Protein AF-A0A7W0KBY3-F1 (afdb_monomer)

Mean predicted aligned error: 10.31 Å

Foldseek 3Di:
DCVVVVVVPPPDPPPPPPDPDDDDDPDQDPLNVLLVVLVVLLVVLVVLLVVLLVLLVVLLVCLVPVLVVLVVVLVVDPDDQDPLLVVLNVVLVVLNVLLVVLSVQLVVLDDQDDPDDPVVLVVCVVVDDPVVSSSVRSVRSNVSSVRCVVSSVSSCVSSVVSNVSSVSSVVSSVVSSVSSVD

Solvent-accessible surface area (backbone atoms only — not comparable to full-atom values): 10077 Å² total; per-residue (Å²): 131,68,69,62,62,56,64,70,68,50,77,73,78,75,74,76,77,82,69,81,92,75,77,99,60,105,61,87,45,78,66,53,56,49,37,54,48,24,49,49,53,36,50,50,50,51,54,48,49,52,52,50,52,51,48,42,52,51,52,50,52,51,53,69,47,52,53,59,50,51,55,51,58,61,68,71,48,96,60,82,75,40,71,68,24,51,54,29,45,53,51,20,51,51,27,47,54,50,24,52,53,27,45,52,59,26,64,70,71,71,86,68,63,76,42,67,46,72,65,62,49,53,54,45,61,77,75,45,57,70,70,61,43,49,54,50,46,24,50,33,18,42,52,23,38,62,69,29,48,62,56,52,54,53,33,49,52,28,42,51,51,23,50,51,26,46,53,50,20,54,50,30,44,51,52,20,54,52,53,56,72,108

Nearest PDB structures (foldseek):
  2yfb-assembly1_A  TM=4.443E-01  e=2.473E+00  Pseudomonas putida KT2440
  2b5u-assembly2_C  TM=2.975E-01  e=2.473E+00  Escherichia coli
  5voy-assembly1_a  TM=2.364E-01  e=2.240E+00  Saccharomyces cer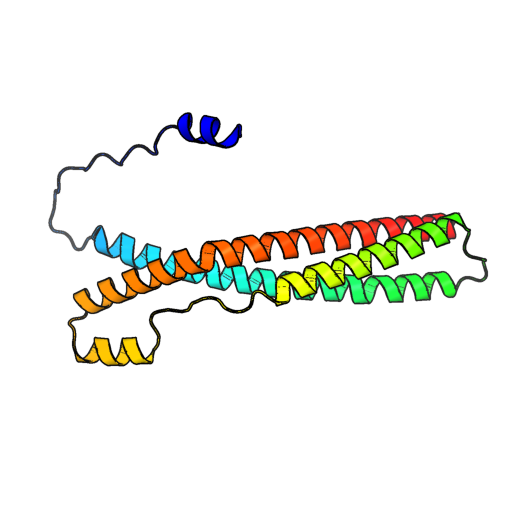evisiae S288C
  6ch2-assembly1_D  TM=2.643E-01  e=3.498E+00  Salmonella enterica subsp. enterica serovar Typhimurium str. LT2

Sequence (182 aa):
MLSWIWRRLQPQPEEPALAPSFGSGEGETPEDVFYDAAARFLDVQITTNIALDSKAATTLSVGSTVLPVLFGLLNLGPREIPLWAQIFLIAAVAAYVMLLVLIWRASLIRAMDYRPDLLAMEEYSQEYEGTVLRRWVARENRISTEANTENVDHKARWVGAANIALYTESLLLSIAAILTLL

Secondary structure (DSSP, 8-state):
--HHHHHHHSPPP-PPP-------SS---HHHHHHHHHHHHHHHHHHHHHHHHHHHHHHHHHHHHHHHHHHHHHHTSSSPPPHHHHHHHHHHHHHHHHHHHHHHHHHT-------S-HHHHHHHHHHS-HHHHHHHHHHHHHHHHHHHHHHHHHHHHHHHHHHHHHHHHHHHHHHHHHHHH-

pLDDT: mean 84.87, std 14.09, range [37.56, 96.56]

Structure (mmCIF, N/CA/C/O backbone):
data_AF-A0A7W0KBY3-F1
#
_entry.id   AF-A0A7W0KBY3-F1
#
loop_
_atom_site.group_PDB
_atom_site.id
_atom_site.type_symbol
_atom_site.label_atom_id
_atom_site.label_alt_id
_atom_site.label_comp_id
_atom_site.label_asym_id
_atom_site.label_entity_id
_atom_site.label_seq_id
_atom_site.pdbx_PDB_ins_code
_atom_site.Cartn_x
_atom_site.Cartn_y
_atom_site.Cartn_z
_atom_site.occupancy
_atom_site.B_iso_or_equiv
_atom_site.auth_seq_id
_atom_site.auth_comp_id
_atom_site.auth_asym_id
_atom_site.auth_atom_id
_atom_site.pdbx_PDB_model_num
ATOM 1 N N . MET A 1 1 ? -21.875 -8.034 -15.346 1.00 50.88 1 MET A N 1
ATOM 2 C CA . MET A 1 1 ? -22.357 -8.219 -16.735 1.00 50.88 1 MET A CA 1
ATOM 3 C C . MET A 1 1 ? -22.675 -6.902 -17.464 1.00 50.88 1 MET A C 1
ATOM 5 O O . MET A 1 1 ? -22.581 -6.879 -18.680 1.00 50.88 1 MET A O 1
ATOM 9 N N . LEU A 1 2 ? -22.965 -5.792 -16.764 1.00 56.59 2 LEU A N 1
ATOM 10 C CA . LEU A 1 2 ? -23.272 -4.480 -17.375 1.00 56.59 2 LEU A CA 1
ATOM 11 C C . LEU A 1 2 ? -22.050 -3.608 -17.745 1.00 56.59 2 LEU A C 1
ATOM 13 O O . LEU A 1 2 ? -22.184 -2.656 -18.507 1.00 56.59 2 LEU A O 1
ATOM 17 N N . SER A 1 3 ? -20.844 -3.933 -17.266 1.00 56.88 3 SER A N 1
ATOM 18 C CA . SER A 1 3 ? -19.630 -3.131 -17.510 1.00 56.88 3 SER A CA 1
ATOM 19 C C . SER A 1 3 ? -19.097 -3.206 -18.947 1.00 56.88 3 SER A C 1
ATOM 21 O O . SER A 1 3 ? -18.348 -2.3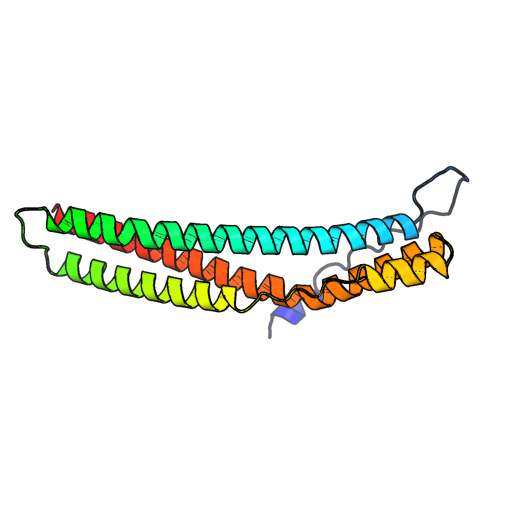27 -19.368 1.00 56.88 3 SER A O 1
ATOM 23 N N . TRP A 1 4 ? -19.481 -4.229 -19.715 1.00 62.12 4 TRP A N 1
ATOM 24 C CA . TRP A 1 4 ? -19.062 -4.384 -21.112 1.00 62.12 4 TRP A CA 1
ATOM 25 C C . TRP A 1 4 ? -19.860 -3.487 -22.067 1.00 62.12 4 TRP A C 1
ATOM 27 O O . TRP A 1 4 ? -19.305 -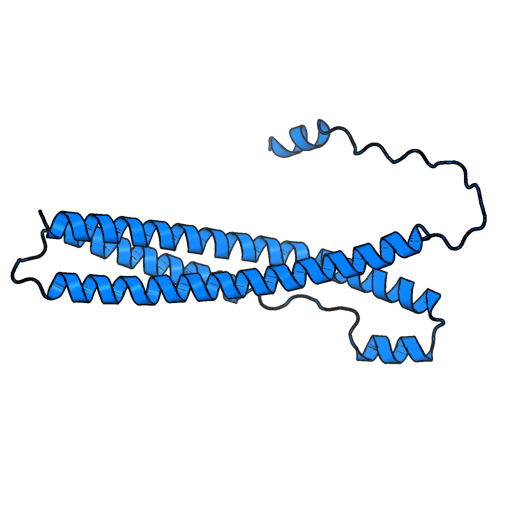2.957 -23.025 1.00 62.12 4 TRP A O 1
ATOM 37 N N . ILE A 1 5 ? -21.140 -3.248 -21.761 1.00 72.12 5 ILE A N 1
ATOM 38 C CA . ILE A 1 5 ? -21.998 -2.337 -22.533 1.00 72.12 5 ILE A CA 1
ATOM 39 C C . ILE A 1 5 ? -21.511 -0.893 -22.367 1.00 72.12 5 ILE A C 1
ATOM 41 O O . ILE A 1 5 ? -21.424 -0.159 -23.347 1.00 72.12 5 ILE A O 1
ATOM 45 N N . TRP A 1 6 ? -21.092 -0.514 -21.155 1.00 60.72 6 TRP A N 1
ATOM 46 C CA . TRP A 1 6 ? -20.544 0.819 -20.892 1.00 60.72 6 TRP A CA 1
ATOM 47 C C . TRP A 1 6 ? -19.224 1.080 -21.631 1.00 60.72 6 TRP A C 1
ATOM 49 O O . TRP A 1 6 ? -19.005 2.172 -22.141 1.00 60.72 6 TRP A O 1
ATOM 59 N N . ARG A 1 7 ? -18.380 0.051 -21.785 1.00 60.62 7 ARG A N 1
ATOM 60 C CA . ARG A 1 7 ? -17.115 0.140 -22.534 1.00 60.62 7 ARG A CA 1
ATOM 61 C C . ARG A 1 7 ? -17.301 0.312 -24.047 1.00 60.62 7 ARG A C 1
ATOM 63 O O . ARG A 1 7 ? -16.420 0.855 -24.695 1.00 60.62 7 ARG A O 1
ATOM 70 N N . ARG A 1 8 ? -18.435 -0.125 -24.611 1.00 61.47 8 ARG A N 1
ATOM 71 C CA . ARG A 1 8 ? -18.771 0.067 -26.037 1.00 61.47 8 ARG A CA 1
ATOM 72 C C . ARG A 1 8 ? -19.392 1.427 -26.354 1.00 61.47 8 ARG A C 1
ATOM 74 O O . ARG A 1 8 ? -19.434 1.799 -27.520 1.00 61.47 8 ARG A O 1
ATOM 81 N N . LEU A 1 9 ? -19.901 2.126 -25.341 1.00 64.06 9 LEU A N 1
ATOM 82 C CA . LEU A 1 9 ? -20.537 3.439 -25.483 1.00 64.06 9 LEU A CA 1
ATOM 83 C C . LEU A 1 9 ? -19.572 4.600 -25.225 1.00 64.06 9 LEU A C 1
ATOM 85 O O . LEU A 1 9 ? -19.935 5.750 -25.460 1.00 64.06 9 LEU A O 1
ATOM 89 N N . GLN A 1 10 ? -18.356 4.320 -24.748 1.00 67.69 10 GLN A N 1
ATOM 90 C CA . GLN A 1 10 ? -17.314 5.334 -24.696 1.00 67.69 10 GLN A CA 1
ATOM 91 C C . GLN A 1 10 ? -16.899 5.678 -26.133 1.00 67.69 10 GLN A C 1
ATOM 93 O O . GLN A 1 10 ? -16.610 4.755 -26.901 1.00 67.69 10 GLN A O 1
ATOM 98 N N . PRO A 1 11 ? -16.884 6.967 -26.519 1.00 53.66 11 PRO A N 1
ATOM 99 C CA . PRO A 1 11 ? -16.264 7.361 -27.772 1.00 53.66 11 PRO A CA 1
ATOM 100 C C . PRO A 1 11 ? -14.828 6.832 -27.758 1.00 53.66 11 PRO A C 1
ATOM 102 O O . PRO A 1 11 ? -14.106 7.016 -26.775 1.00 53.66 11 PRO A O 1
ATOM 105 N N . GLN A 1 12 ? -14.451 6.111 -28.817 1.00 55.56 12 GLN A N 1
ATOM 106 C CA . GLN A 1 12 ? -13.052 5.772 -29.070 1.00 55.56 12 GLN A CA 1
ATOM 107 C C . GLN A 1 12 ? -12.254 7.077 -28.936 1.00 55.56 12 GLN A C 1
ATOM 109 O O . GLN A 1 12 ? -12.728 8.089 -29.465 1.00 55.56 12 GLN A O 1
ATOM 114 N N . PRO A 1 13 ? -11.117 7.108 -28.216 1.00 52.16 13 PRO A N 1
ATOM 115 C CA . PRO A 1 13 ? -10.254 8.280 -28.264 1.00 52.16 13 PRO A CA 1
ATOM 116 C C . PRO A 1 13 ? -9.983 8.548 -29.743 1.00 52.16 13 PRO A C 1
ATOM 118 O O . PRO A 1 13 ? -9.536 7.640 -30.444 1.00 52.16 13 PRO A O 1
ATOM 121 N N . GLU A 1 14 ? -10.380 9.727 -30.229 1.00 51.44 14 GLU A N 1
ATOM 122 C CA . GLU A 1 14 ? -10.160 10.114 -31.619 1.00 51.44 14 GLU A CA 1
ATOM 123 C C . GLU A 1 14 ? -8.683 9.878 -31.917 1.00 51.44 14 GLU A C 1
ATOM 125 O O . GLU A 1 14 ? -7.808 10.458 -31.270 1.00 51.44 14 GLU A O 1
ATOM 130 N N . GLU A 1 15 ? -8.418 8.947 -32.831 1.00 48.22 15 GLU A N 1
ATOM 131 C CA . GLU A 1 15 ? -7.081 8.699 -33.339 1.00 48.22 15 GLU A CA 1
ATOM 132 C C . GLU A 1 15 ? -6.581 10.060 -33.842 1.00 48.22 15 GLU A C 1
ATOM 134 O O . GLU A 1 15 ? -7.251 10.659 -34.694 1.00 48.22 15 GLU A O 1
ATOM 139 N N . PRO A 1 16 ? -5.510 10.634 -33.261 1.00 47.75 16 PRO A N 1
ATOM 140 C CA . PRO A 1 16 ? -5.085 11.969 -33.639 1.00 47.75 16 PRO A CA 1
ATOM 141 C C . PRO A 1 16 ? -4.806 11.946 -35.136 1.00 47.75 16 PRO A C 1
ATOM 143 O O . PRO A 1 16 ? -3.997 11.147 -35.609 1.00 47.75 16 PRO A O 1
ATOM 146 N N . ALA A 1 17 ? -5.537 12.779 -35.881 1.00 47.88 17 ALA A N 1
ATOM 147 C CA . ALA A 1 17 ? -5.411 12.863 -37.324 1.00 47.88 17 ALA A CA 1
ATOM 148 C C . ALA A 1 17 ? -3.927 13.026 -37.669 1.00 47.88 17 ALA A C 1
ATOM 150 O O . ALA A 1 17 ? -3.301 14.000 -37.247 1.00 47.88 17 ALA A O 1
ATOM 151 N N . LEU A 1 18 ? -3.365 12.050 -38.390 1.00 53.66 18 LEU A N 1
ATOM 152 C CA . LEU A 1 18 ? -1.984 12.080 -38.862 1.00 53.66 18 LEU A CA 1
ATOM 153 C C . LEU A 1 18 ? -1.786 13.364 -39.672 1.00 53.66 18 LEU A C 1
ATOM 155 O O . LEU A 1 18 ? -2.210 13.461 -40.826 1.00 53.66 18 LEU A O 1
ATOM 159 N N . ALA A 1 19 ? -1.183 14.372 -39.045 1.00 47.81 19 ALA A N 1
ATOM 160 C CA . ALA A 1 19 ? -0.808 15.595 -39.724 1.00 47.81 19 ALA A CA 1
ATOM 161 C C . ALA A 1 19 ? 0.237 15.250 -40.800 1.00 47.81 19 ALA A C 1
ATOM 163 O O . ALA A 1 19 ? 1.122 14.425 -40.552 1.00 47.81 19 ALA A O 1
ATOM 164 N N . PRO A 1 20 ? 0.155 15.846 -42.002 1.00 47.56 20 PRO A N 1
ATOM 165 C CA . PRO A 1 20 ? 1.145 15.611 -43.042 1.00 47.56 20 PRO A CA 1
ATOM 166 C C . PRO A 1 20 ? 2.538 16.009 -42.540 1.00 47.56 20 PRO A C 1
ATOM 168 O O . PRO A 1 20 ? 2.713 17.083 -41.961 1.00 47.56 20 PRO A O 1
ATOM 171 N N . SER A 1 21 ? 3.521 15.130 -42.761 1.00 53.38 21 SER A N 1
ATOM 172 C CA . SER A 1 21 ? 4.910 15.342 -42.358 1.00 53.38 21 SER A CA 1
ATOM 173 C C . SER A 1 21 ? 5.480 16.570 -43.066 1.00 53.38 21 SER A C 1
ATOM 175 O O . SER A 1 21 ? 5.790 16.526 -44.260 1.00 53.38 21 SER A O 1
ATOM 177 N N . PHE A 1 22 ? 5.642 17.662 -42.329 1.00 42.09 22 PHE A N 1
ATOM 178 C CA . PHE A 1 22 ? 6.349 18.842 -42.796 1.00 42.09 22 PHE A CA 1
ATOM 179 C C . PHE A 1 22 ? 7.493 19.164 -41.841 1.00 42.09 22 PHE A C 1
ATOM 181 O O . PHE A 1 22 ? 7.264 19.500 -40.685 1.00 42.09 22 PHE A O 1
ATOM 188 N N . GLY A 1 23 ? 8.711 19.137 -42.383 1.00 37.56 23 GLY A N 1
ATOM 189 C CA . GLY A 1 23 ? 9.829 19.915 -41.861 1.00 37.56 23 GLY A CA 1
ATOM 190 C C . GLY A 1 23 ? 10.867 19.123 -41.078 1.00 37.56 23 GLY A C 1
ATOM 191 O O . GLY A 1 23 ? 10.665 18.752 -39.931 1.00 37.56 23 GLY A O 1
ATOM 192 N N . SER A 1 24 ? 12.029 18.959 -41.703 1.00 50.16 24 SER A N 1
ATOM 193 C CA . SER A 1 24 ? 13.313 18.702 -41.060 1.00 50.16 24 SER A CA 1
ATOM 194 C C . SER A 1 24 ? 13.623 19.783 -40.016 1.00 50.16 24 SER A C 1
ATOM 196 O O . SER A 1 24 ? 14.027 20.894 -40.360 1.00 50.16 24 SER A O 1
ATOM 198 N N . GLY A 1 25 ? 13.442 19.439 -38.750 1.00 41.25 25 GLY A N 1
ATOM 199 C CA . GLY A 1 25 ? 13.992 20.110 -37.580 1.00 41.25 25 GLY A CA 1
ATOM 200 C C . GLY A 1 25 ? 14.227 19.032 -36.531 1.00 41.25 25 GLY A C 1
ATOM 201 O O . GLY A 1 25 ? 13.485 18.054 -36.516 1.00 41.25 25 GLY A O 1
ATOM 202 N N . GLU A 1 26 ? 15.274 19.159 -35.717 1.00 53.69 26 GLU A N 1
ATOM 203 C CA . GLU A 1 26 ? 15.476 18.331 -34.521 1.00 53.69 26 GLU A CA 1
ATOM 204 C C . GLU A 1 26 ? 14.203 18.389 -33.667 1.00 53.69 26 GLU A C 1
ATOM 206 O O . GLU A 1 26 ? 13.953 19.345 -32.937 1.00 53.69 26 GLU A O 1
ATOM 211 N N . GLY A 1 27 ? 13.341 17.403 -33.863 1.00 57.44 27 GLY A N 1
ATOM 212 C CA . GLY A 1 27 ? 12.007 17.320 -33.308 1.00 57.44 27 GLY A CA 1
ATOM 213 C C . GLY A 1 27 ? 11.813 15.905 -32.806 1.00 57.44 27 GLY A C 1
ATOM 214 O O . GLY A 1 27 ? 12.247 14.950 -33.450 1.00 57.44 27 GLY A O 1
ATOM 215 N N . GLU A 1 28 ? 11.209 15.802 -31.630 1.00 68.38 28 GLU A N 1
ATOM 216 C CA . GLU A 1 28 ? 10.888 14.546 -30.963 1.00 68.38 28 GLU A CA 1
ATOM 217 C C . GLU A 1 28 ? 10.158 13.613 -31.939 1.00 68.38 28 GLU A C 1
ATOM 219 O O . GLU A 1 28 ? 9.087 13.941 -32.460 1.00 68.38 28 GLU A O 1
ATOM 224 N N . THR A 1 29 ? 10.769 12.471 -32.257 1.00 83.00 29 THR A N 1
ATOM 225 C CA . THR A 1 29 ? 10.141 11.502 -33.154 1.00 83.00 29 THR A CA 1
ATOM 226 C C . THR A 1 29 ? 9.022 10.767 -32.409 1.00 83.00 29 THR A C 1
ATOM 228 O O . THR A 1 29 ? 9.073 10.638 -31.186 1.00 83.00 29 THR A O 1
ATOM 231 N N . PRO A 1 30 ? 8.011 10.211 -33.102 1.00 84.38 30 PRO A N 1
ATOM 232 C CA . PRO A 1 30 ? 7.002 9.374 -32.448 1.00 84.38 30 PRO A CA 1
ATOM 233 C C . PRO A 1 30 ? 7.605 8.203 -31.654 1.00 84.38 30 PRO A C 1
ATOM 235 O O . PRO A 1 30 ? 7.035 7.767 -30.655 1.00 84.38 30 PRO A O 1
ATOM 238 N N . GLU A 1 31 ? 8.767 7.702 -32.088 1.00 83.31 31 GLU A N 1
ATOM 239 C CA . GLU A 1 31 ? 9.522 6.684 -31.361 1.00 83.31 31 GLU A CA 1
ATOM 240 C C . GLU A 1 31 ? 10.088 7.228 -30.042 1.00 83.31 31 GLU A C 1
ATOM 242 O O . GLU A 1 31 ? 9.969 6.551 -29.023 1.00 83.31 31 GLU A O 1
ATOM 247 N N . ASP A 1 32 ? 10.622 8.455 -30.028 1.00 85.50 32 ASP A N 1
ATOM 248 C CA . ASP A 1 32 ? 11.110 9.113 -28.807 1.00 85.50 32 ASP A CA 1
ATOM 249 C C . ASP A 1 32 ? 9.991 9.286 -27.773 1.00 85.50 32 ASP A C 1
ATOM 251 O O . ASP A 1 32 ? 10.174 8.914 -26.613 1.00 85.50 32 ASP A O 1
ATOM 255 N N . VAL A 1 33 ? 8.803 9.724 -28.213 1.00 87.88 33 VAL A N 1
ATOM 256 C CA . VAL A 1 33 ? 7.618 9.845 -27.346 1.00 87.88 33 VAL A CA 1
ATOM 257 C C . VAL A 1 33 ? 7.274 8.497 -26.704 1.00 87.88 33 VAL A C 1
ATOM 259 O O . VAL A 1 33 ? 6.980 8.423 -25.509 1.00 87.88 33 VAL A O 1
ATOM 262 N N . PHE A 1 34 ? 7.305 7.408 -27.481 1.00 88.94 34 PHE A N 1
ATOM 263 C CA . PHE A 1 34 ? 7.023 6.068 -26.963 1.00 88.94 34 PHE A CA 1
ATOM 264 C C . PHE A 1 34 ? 8.086 5.600 -25.961 1.00 88.94 34 PHE A C 1
ATOM 266 O O . PHE A 1 34 ? 7.735 5.038 -24.921 1.00 88.94 34 PHE A O 1
ATOM 273 N N . TYR A 1 35 ? 9.369 5.827 -26.248 1.00 91.44 35 TYR A N 1
ATOM 274 C CA . TYR A 1 35 ? 10.469 5.431 -25.367 1.00 91.44 35 TYR A CA 1
ATOM 275 C C . TYR A 1 35 ? 10.377 6.125 -24.007 1.00 91.44 35 TYR A C 1
ATOM 277 O O . TYR A 1 35 ? 10.462 5.466 -22.965 1.00 91.44 35 TYR A O 1
ATOM 285 N N . ASP A 1 36 ? 10.116 7.428 -24.022 1.00 89.31 36 ASP A N 1
ATOM 286 C CA . ASP A 1 36 ? 10.005 8.232 -22.811 1.00 89.31 36 ASP A CA 1
ATOM 287 C C . ASP A 1 36 ? 8.732 7.880 -22.029 1.00 89.31 36 ASP A C 1
ATOM 289 O O . ASP A 1 36 ? 8.764 7.741 -20.803 1.00 89.31 36 ASP A O 1
ATOM 293 N N . ALA A 1 37 ? 7.616 7.634 -22.725 1.00 89.31 37 ALA A N 1
ATOM 294 C CA . ALA A 1 37 ? 6.386 7.161 -22.099 1.00 89.31 37 ALA A CA 1
ATOM 295 C C . ALA A 1 37 ? 6.575 5.796 -21.418 1.00 89.31 37 ALA A C 1
ATOM 297 O O . ALA A 1 37 ? 6.167 5.632 -20.268 1.00 89.31 37 ALA A O 1
ATOM 298 N N . ALA A 1 38 ? 7.211 4.827 -22.085 1.00 88.75 38 ALA A N 1
ATOM 299 C CA . ALA A 1 38 ? 7.433 3.489 -21.536 1.00 88.75 38 ALA A CA 1
ATOM 300 C C . ALA A 1 38 ? 8.281 3.525 -20.255 1.00 88.75 38 ALA A C 1
ATOM 302 O O . ALA A 1 38 ? 7.934 2.875 -19.268 1.00 88.75 38 ALA A O 1
ATOM 303 N N . ALA A 1 39 ? 9.354 4.323 -20.243 1.00 88.75 39 ALA A N 1
ATOM 304 C CA . ALA A 1 39 ? 10.164 4.536 -19.046 1.00 88.75 39 ALA A CA 1
ATOM 305 C C . ALA A 1 39 ? 9.353 5.203 -17.922 1.00 88.75 39 ALA A C 1
ATOM 307 O O . ALA A 1 39 ? 9.369 4.743 -16.779 1.00 88.75 39 ALA A O 1
ATOM 308 N N . ARG A 1 40 ? 8.584 6.248 -18.252 1.00 91.81 40 ARG A N 1
ATOM 309 C CA . ARG A 1 40 ? 7.774 6.988 -17.279 1.00 91.81 40 ARG A CA 1
ATOM 310 C C . ARG A 1 40 ? 6.656 6.144 -16.668 1.00 91.81 40 ARG A C 1
ATOM 312 O O . ARG A 1 40 ? 6.381 6.285 -15.481 1.00 91.81 40 ARG A O 1
ATOM 319 N N . PHE A 1 41 ? 6.004 5.273 -17.437 1.00 90.81 41 PHE A N 1
ATOM 320 C CA . PHE A 1 41 ? 4.964 4.390 -16.903 1.00 90.81 41 PHE A CA 1
ATOM 321 C C . PHE A 1 41 ? 5.520 3.399 -15.880 1.00 90.81 41 PHE A C 1
ATOM 323 O O . PHE A 1 41 ? 4.919 3.234 -14.815 1.00 90.81 41 PHE A O 1
ATOM 330 N N . LEU A 1 42 ? 6.675 2.791 -16.167 1.00 90.12 42 LEU A N 1
ATOM 331 C CA . LEU A 1 42 ? 7.332 1.889 -15.227 1.00 90.12 42 LEU A CA 1
ATOM 332 C C . LEU A 1 42 ? 7.751 2.635 -13.951 1.00 90.12 42 LEU A C 1
ATOM 334 O O . LEU A 1 42 ? 7.452 2.181 -12.848 1.00 90.12 42 LEU A O 1
ATOM 338 N N . ASP A 1 43 ? 8.358 3.815 -14.088 1.00 92.12 43 ASP A N 1
ATOM 339 C CA . ASP A 1 43 ? 8.751 4.657 -12.951 1.00 92.12 43 ASP A CA 1
ATOM 340 C C . ASP A 1 43 ? 7.553 5.057 -12.067 1.00 92.12 43 ASP A C 1
ATOM 342 O O . ASP A 1 43 ? 7.603 4.955 -10.837 1.00 92.12 43 ASP A O 1
ATOM 346 N N . VAL A 1 44 ? 6.422 5.422 -12.683 1.00 93.19 44 VAL A N 1
ATOM 347 C CA . VAL A 1 44 ? 5.175 5.716 -11.964 1.00 93.19 44 VAL A CA 1
ATOM 348 C C . VAL A 1 44 ? 4.682 4.496 -11.187 1.00 93.19 44 VAL A C 1
ATOM 350 O O . VAL A 1 44 ? 4.256 4.649 -10.040 1.00 93.19 44 VAL A O 1
ATOM 353 N N . GLN A 1 45 ? 4.742 3.289 -11.756 1.00 92.06 45 GLN A N 1
ATOM 354 C CA . GLN A 1 45 ? 4.349 2.070 -11.042 1.00 92.06 45 GLN A CA 1
ATOM 355 C C . GLN A 1 45 ? 5.272 1.775 -9.857 1.00 92.06 45 GLN A C 1
ATOM 357 O O . GLN A 1 45 ? 4.782 1.462 -8.769 1.00 92.06 45 GLN A O 1
ATOM 362 N N . ILE A 1 46 ? 6.584 1.937 -10.035 1.00 91.06 46 ILE A N 1
ATOM 363 C CA . ILE A 1 46 ? 7.571 1.741 -8.968 1.00 91.06 46 ILE A CA 1
ATOM 364 C C . ILE A 1 46 ? 7.321 2.731 -7.831 1.00 91.06 46 ILE A C 1
ATOM 366 O O . IL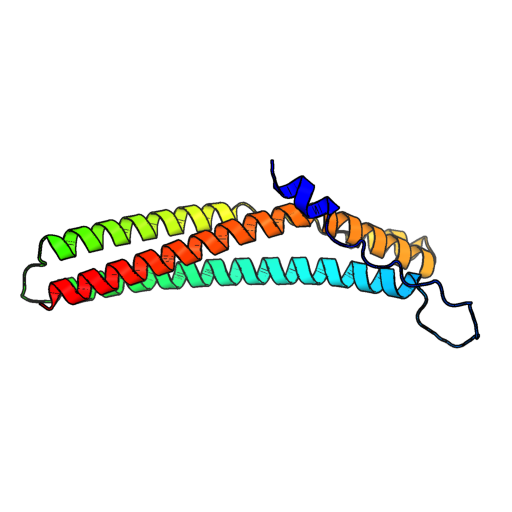E A 1 46 ? 7.165 2.333 -6.673 1.00 91.06 46 ILE A O 1
ATOM 370 N N . THR A 1 47 ? 7.199 4.013 -8.168 1.00 93.06 47 THR A N 1
ATOM 371 C CA . THR A 1 47 ? 6.914 5.084 -7.210 1.00 93.06 47 THR A CA 1
ATOM 372 C C . THR A 1 47 ? 5.581 4.855 -6.498 1.00 93.06 47 THR A C 1
ATOM 374 O O . THR A 1 47 ? 5.490 5.011 -5.280 1.00 93.06 47 THR A O 1
ATOM 377 N N . THR A 1 48 ? 4.548 4.416 -7.223 1.00 93.31 48 THR A N 1
ATOM 378 C CA . THR A 1 48 ? 3.239 4.075 -6.647 1.00 93.31 48 THR A CA 1
ATOM 379 C C . THR A 1 48 ? 3.354 2.918 -5.662 1.00 93.31 48 THR A C 1
ATOM 381 O O . THR A 1 48 ? 2.811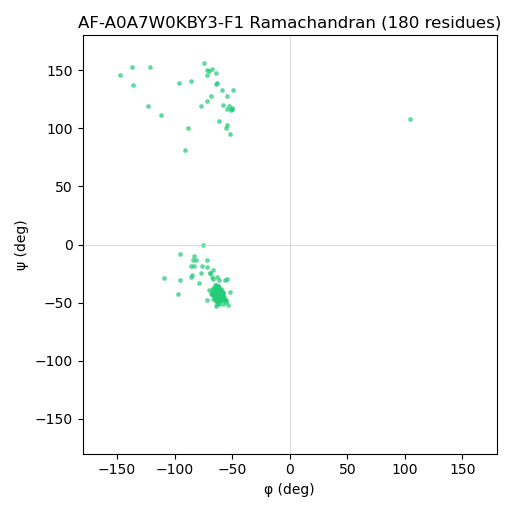 2.995 -4.562 1.00 93.31 48 THR A O 1
ATOM 384 N N . ASN A 1 49 ? 4.088 1.860 -6.006 1.00 93.00 49 ASN A N 1
ATOM 385 C CA . ASN A 1 49 ? 4.294 0.729 -5.111 1.00 93.00 49 ASN A CA 1
ATOM 386 C C . ASN A 1 49 ? 5.018 1.143 -3.817 1.00 93.00 49 ASN A C 1
ATOM 388 O O . ASN A 1 49 ? 4.578 0.768 -2.731 1.00 93.00 49 ASN A O 1
ATOM 392 N N . ILE A 1 50 ? 6.061 1.973 -3.918 1.00 93.06 50 ILE A N 1
ATOM 393 C CA . ILE A 1 50 ? 6.769 2.526 -2.751 1.00 93.06 50 ILE A CA 1
ATOM 394 C C . ILE A 1 50 ? 5.820 3.375 -1.894 1.00 93.06 50 ILE A C 1
ATOM 396 O O . ILE A 1 50 ? 5.794 3.245 -0.668 1.00 93.06 50 ILE A O 1
ATOM 400 N N . ALA A 1 51 ? 5.002 4.224 -2.521 1.00 95.06 51 ALA A N 1
ATOM 401 C CA . ALA A 1 51 ? 4.016 5.037 -1.817 1.00 95.06 51 ALA A CA 1
ATOM 402 C C . ALA A 1 51 ? 2.961 4.176 -1.099 1.00 95.06 51 ALA A C 1
ATOM 404 O O . ALA A 1 51 ? 2.565 4.498 0.023 1.00 95.06 51 ALA A O 1
ATOM 405 N N . LEU A 1 52 ? 2.530 3.065 -1.706 1.00 94.25 52 LEU A N 1
ATOM 406 C CA . LEU A 1 52 ? 1.615 2.104 -1.088 1.00 94.25 52 LEU A CA 1
ATOM 407 C C . LEU A 1 52 ? 2.247 1.400 0.119 1.00 94.25 52 LEU A C 1
ATOM 409 O O . LEU A 1 52 ? 1.572 1.254 1.137 1.00 94.25 52 LEU A O 1
ATOM 413 N N . ASP A 1 53 ? 3.522 1.012 0.039 1.00 93.69 53 ASP A N 1
ATOM 414 C CA . ASP A 1 53 ? 4.255 0.418 1.166 1.00 93.69 53 ASP A CA 1
ATOM 415 C C . ASP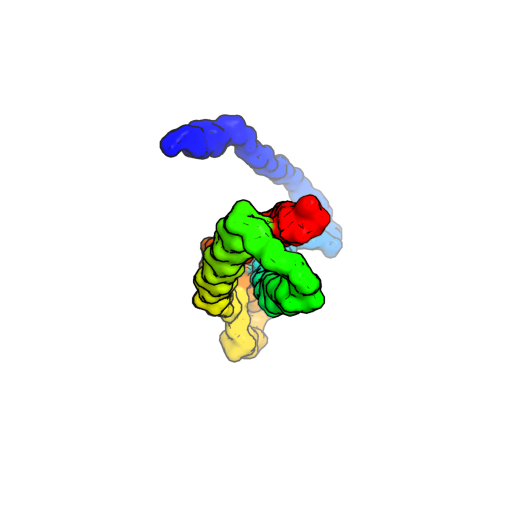 A 1 53 ? 4.415 1.404 2.325 1.00 93.69 53 ASP A C 1
ATOM 417 O O . ASP A 1 53 ? 4.124 1.070 3.476 1.00 93.69 53 ASP A O 1
ATOM 421 N N . SER A 1 54 ? 4.797 2.645 2.018 1.00 95.25 54 SER A N 1
ATOM 422 C CA . SER A 1 54 ? 4.882 3.724 3.005 1.00 95.25 54 SER A CA 1
ATOM 423 C C . SER A 1 54 ? 3.530 3.966 3.679 1.00 95.25 54 SER A C 1
ATOM 425 O O . SER A 1 54 ? 3.430 3.965 4.907 1.00 95.25 54 SER A O 1
ATOM 427 N N . LYS A 1 55 ? 2.455 4.066 2.886 1.00 94.31 55 LYS A N 1
ATOM 428 C CA . LYS A 1 55 ? 1.097 4.246 3.405 1.00 94.31 55 LYS A CA 1
ATOM 429 C C . LYS A 1 55 ? 0.667 3.080 4.291 1.00 94.31 55 LYS A C 1
ATOM 431 O O . LYS A 1 55 ? 0.134 3.324 5.368 1.00 94.31 55 LYS A O 1
ATOM 436 N N . ALA A 1 56 ? 0.924 1.837 3.885 1.00 94.06 56 ALA A N 1
ATOM 437 C CA . ALA A 1 56 ? 0.623 0.662 4.697 1.00 94.06 56 ALA A CA 1
ATOM 438 C C . ALA A 1 56 ? 1.375 0.694 6.038 1.00 94.06 56 ALA A C 1
ATOM 440 O O . ALA A 1 56 ? 0.771 0.470 7.086 1.00 94.06 56 ALA A O 1
ATOM 441 N N . ALA A 1 57 ? 2.665 1.041 6.025 1.00 93.94 57 ALA A N 1
ATOM 442 C CA . ALA A 1 57 ? 3.466 1.178 7.239 1.00 93.94 57 ALA A CA 1
ATOM 443 C C . ALA A 1 57 ? 2.942 2.297 8.158 1.00 93.94 57 ALA A C 1
ATOM 445 O O . ALA A 1 57 ? 2.825 2.094 9.367 1.00 93.94 57 ALA A O 1
ATOM 446 N N . THR A 1 58 ? 2.570 3.456 7.603 1.00 94.88 58 THR A N 1
ATOM 447 C CA . THR A 1 58 ? 1.952 4.547 8.370 1.00 94.88 58 THR A CA 1
ATOM 448 C C . THR A 1 58 ? 0.617 4.119 8.975 1.00 94.88 58 THR A C 1
ATOM 450 O O . THR A 1 58 ? 0.410 4.307 10.171 1.00 94.88 58 THR A O 1
ATOM 453 N N . THR A 1 59 ? -0.272 3.503 8.189 1.00 93.75 59 THR A N 1
ATOM 454 C CA . THR A 1 59 ? -1.569 2.996 8.662 1.00 93.75 59 THR A CA 1
ATOM 455 C C . THR A 1 59 ? -1.389 2.003 9.813 1.00 93.75 59 THR A C 1
ATOM 457 O O . THR A 1 59 ? -2.067 2.126 10.833 1.00 93.75 59 THR A O 1
ATOM 460 N N . LEU A 1 60 ? -0.439 1.069 9.691 1.00 93.88 60 LEU A N 1
ATOM 461 C CA . LEU A 1 60 ? -0.108 0.119 10.754 1.00 93.88 60 LEU A CA 1
ATOM 462 C C . LEU A 1 60 ? 0.398 0.819 12.017 1.00 93.88 60 LEU A C 1
ATOM 464 O O . LEU A 1 60 ? -0.048 0.499 13.116 1.00 93.88 60 LEU A O 1
ATOM 468 N N . SER A 1 61 ? 1.326 1.762 11.860 1.00 95.00 61 SER A N 1
ATOM 469 C CA . SER A 1 61 ? 1.925 2.507 12.970 1.00 95.00 61 SER A CA 1
ATOM 470 C C . SER A 1 61 ? 0.877 3.303 13.751 1.00 95.00 61 SER A C 1
ATOM 472 O O . SER A 1 61 ? 0.834 3.242 14.980 1.00 95.00 61 SER A O 1
ATOM 474 N N . VAL A 1 62 ? -0.032 3.987 13.048 1.00 93.69 62 VAL A N 1
ATOM 475 C CA . VAL A 1 62 ? -1.127 4.736 13.680 1.00 93.69 62 VAL A CA 1
ATOM 476 C C . VAL A 1 62 ? -2.067 3.796 14.440 1.00 93.69 62 VAL A C 1
ATOM 478 O O . VAL A 1 62 ? -2.282 4.011 15.628 1.00 93.69 62 VAL A O 1
ATOM 481 N N . GLY A 1 63 ? -2.568 2.721 13.819 1.00 90.31 63 GLY A N 1
ATOM 482 C CA . GLY A 1 63 ? -3.446 1.765 14.518 1.00 90.31 63 GLY A CA 1
ATOM 483 C C . GLY A 1 63 ? -2.772 1.144 15.749 1.00 90.31 63 GLY A C 1
ATOM 484 O O . GLY A 1 63 ? -3.329 1.121 16.845 1.00 90.31 63 GLY A O 1
ATOM 485 N N . SER A 1 64 ? -1.501 0.753 15.609 1.00 93.12 64 SER A N 1
ATOM 486 C CA . SER A 1 64 ? -0.726 0.118 16.687 1.00 93.12 64 SER A CA 1
ATOM 487 C C . SER A 1 64 ? -0.431 1.047 17.866 1.00 93.12 64 SER A C 1
ATOM 489 O O . SER A 1 64 ? -0.129 0.567 18.955 1.00 93.12 64 SER A O 1
ATOM 491 N N . THR A 1 65 ? -0.477 2.366 17.667 1.00 93.50 65 THR A N 1
ATOM 492 C CA . THR A 1 65 ? -0.204 3.356 18.720 1.00 93.50 65 THR A CA 1
ATOM 493 C C . THR A 1 65 ? -1.482 3.872 19.365 1.00 93.50 65 THR A C 1
ATOM 495 O O . THR A 1 65 ? -1.552 3.975 20.589 1.00 93.50 65 THR A O 1
ATOM 498 N N . VAL A 1 66 ? -2.508 4.161 18.565 1.00 91.69 66 VAL A N 1
ATOM 499 C CA . VAL A 1 66 ? -3.764 4.753 19.037 1.00 91.69 66 VAL A CA 1
ATOM 500 C C . VAL A 1 66 ? -4.503 3.799 19.974 1.00 91.69 66 VAL A C 1
ATOM 502 O O . VAL A 1 66 ? -4.949 4.228 21.039 1.00 91.69 66 VAL A O 1
ATOM 505 N N . LEU A 1 67 ? -4.587 2.508 19.634 1.00 89.56 67 LEU A N 1
ATOM 506 C CA . LEU A 1 67 ? -5.352 1.540 20.420 1.00 89.56 67 LEU A CA 1
ATOM 507 C C . LEU A 1 67 ? -4.784 1.346 21.840 1.00 89.56 67 LEU A C 1
ATOM 509 O O . LEU A 1 67 ? -5.541 1.553 22.791 1.00 89.56 67 LEU A O 1
ATOM 513 N N . PRO A 1 68 ? -3.485 1.040 22.053 1.00 89.00 68 PRO A N 1
ATOM 514 C CA . PRO A 1 68 ? -2.938 0.904 23.405 1.00 89.00 68 PRO A CA 1
ATOM 515 C C . PRO A 1 68 ? -3.006 2.196 24.220 1.00 89.00 68 PRO A C 1
ATOM 517 O O . PRO A 1 68 ? -3.269 2.145 25.419 1.00 89.00 68 PRO A O 1
ATOM 520 N N . VAL A 1 69 ? -2.796 3.354 23.583 1.00 89.88 69 VAL A N 1
ATOM 521 C CA . VAL A 1 69 ? -2.861 4.657 24.259 1.00 89.88 69 VAL A CA 1
ATOM 522 C C . VAL A 1 69 ? -4.272 4.929 24.775 1.00 89.88 69 VAL A C 1
ATOM 524 O O . VAL A 1 69 ? -4.432 5.281 25.943 1.00 89.88 69 VAL A O 1
ATOM 527 N N . LEU A 1 70 ? -5.299 4.719 23.949 1.00 87.50 70 LEU A N 1
ATOM 528 C CA . LEU A 1 70 ? -6.690 4.894 24.369 1.00 87.50 70 LEU A CA 1
ATOM 529 C C . LEU A 1 70 ? -7.101 3.881 25.436 1.00 87.50 70 LEU A C 1
ATOM 531 O O . LEU A 1 70 ? -7.706 4.275 26.428 1.00 87.50 70 LEU A O 1
ATOM 535 N N . PHE A 1 71 ? -6.722 2.610 25.295 1.00 86.25 71 PHE A N 1
ATOM 536 C CA . PHE A 1 71 ? -6.967 1.612 26.340 1.00 86.25 71 PHE A CA 1
ATOM 537 C C . PHE A 1 71 ? -6.307 1.995 27.669 1.00 86.25 71 PHE A C 1
ATOM 539 O O . PHE A 1 71 ? -6.947 1.918 28.717 1.00 86.25 71 PHE A O 1
ATOM 546 N N . GLY A 1 72 ? -5.051 2.447 27.631 1.00 86.88 72 GLY A N 1
ATOM 547 C CA . GLY A 1 72 ? -4.335 2.921 28.810 1.00 86.88 72 GLY A CA 1
ATOM 548 C C . GLY A 1 72 ? -5.037 4.106 29.470 1.00 86.88 72 GLY A C 1
ATOM 549 O O . GLY A 1 72 ? -5.273 4.079 30.673 1.00 86.88 72 GLY A O 1
ATOM 550 N N . LEU A 1 73 ? -5.432 5.113 28.686 1.00 86.94 73 LEU A N 1
ATOM 551 C CA . LEU A 1 73 ? -6.126 6.304 29.184 1.00 86.94 73 LEU A CA 1
ATOM 552 C C . LEU A 1 73 ? -7.482 5.977 29.819 1.00 86.94 73 LEU A C 1
ATOM 554 O O . LEU A 1 73 ? -7.784 6.488 30.896 1.00 86.94 73 LEU A O 1
ATOM 558 N N . LEU A 1 74 ? -8.283 5.116 29.187 1.00 85.69 74 LEU A N 1
ATOM 559 C CA . LEU A 1 74 ? -9.600 4.738 29.708 1.00 85.69 74 LEU A CA 1
ATOM 560 C C . LEU A 1 74 ? -9.501 3.929 31.009 1.00 85.69 74 LEU A C 1
ATOM 562 O O . LEU A 1 74 ? -10.380 4.039 31.858 1.00 85.69 74 LEU A O 1
ATOM 566 N N . ASN A 1 75 ? -8.417 3.172 31.202 1.00 84.81 75 ASN A N 1
ATOM 567 C CA . ASN A 1 75 ? -8.205 2.361 32.401 1.00 84.81 75 ASN A CA 1
ATOM 568 C C . ASN A 1 75 ? -7.621 3.140 33.599 1.00 84.81 75 ASN A C 1
ATOM 570 O O . ASN A 1 75 ? -7.557 2.610 34.704 1.00 84.81 75 ASN A O 1
ATOM 574 N N . LEU A 1 76 ? -7.175 4.388 33.407 1.00 84.06 76 LEU A N 1
ATOM 575 C CA . LEU A 1 76 ? -6.684 5.248 34.497 1.00 84.06 76 LEU A CA 1
ATOM 576 C C . LEU A 1 76 ? -7.816 5.936 35.275 1.00 84.06 76 LEU A C 1
ATOM 578 O O . LEU A 1 76 ? -7.576 6.516 36.335 1.00 84.06 76 LEU A O 1
ATOM 582 N N . GLY A 1 77 ? -9.041 5.910 34.747 1.00 77.12 77 GLY A N 1
ATOM 583 C CA . GLY A 1 77 ? -10.195 6.513 35.399 1.00 77.12 77 GLY A CA 1
ATOM 584 C C . GLY A 1 77 ? -10.641 5.721 36.637 1.00 77.12 77 GLY A C 1
ATOM 585 O O . GLY A 1 77 ? -10.610 4.495 36.626 1.00 77.12 77 GLY A O 1
ATOM 586 N N . PRO A 1 78 ? -11.139 6.386 37.695 1.00 72.38 78 PRO A N 1
ATOM 587 C CA . PRO A 1 78 ? -11.719 5.707 38.858 1.00 72.38 78 PRO A CA 1
ATOM 588 C C . PRO A 1 78 ? -13.126 5.134 38.590 1.00 72.38 78 PRO A C 1
ATOM 590 O O . PRO A 1 78 ? -13.743 4.582 39.498 1.00 72.38 78 PRO A O 1
ATOM 593 N N . ARG A 1 79 ? -13.669 5.316 37.377 1.00 78.06 79 ARG A N 1
ATOM 594 C CA . ARG A 1 79 ? -14.999 4.847 36.969 1.00 78.06 79 ARG A CA 1
ATOM 595 C C . ARG A 1 79 ? -14.899 3.516 36.239 1.00 78.06 79 ARG A C 1
ATOM 597 O O . ARG A 1 79 ? -14.039 3.338 35.383 1.00 78.06 79 ARG A O 1
ATOM 604 N N . GLU A 1 80 ? -15.837 2.623 36.533 1.00 83.75 80 GLU A N 1
ATOM 605 C CA . GLU A 1 80 ? -16.021 1.406 35.750 1.00 83.75 80 GLU A CA 1
ATOM 606 C C . GLU A 1 80 ? -16.452 1.750 34.319 1.00 83.75 80 GLU A C 1
ATOM 608 O O . GLU A 1 80 ? -17.289 2.627 34.096 1.00 83.75 80 GLU A O 1
ATOM 613 N N . ILE A 1 81 ? -15.878 1.048 33.342 1.00 86.00 81 ILE A N 1
ATOM 614 C CA . ILE A 1 81 ? -16.191 1.251 31.927 1.00 86.00 81 ILE A CA 1
ATOM 615 C C . ILE A 1 81 ? -17.602 0.704 31.658 1.00 86.00 81 ILE A C 1
ATOM 617 O O . ILE A 1 81 ? -17.830 -0.492 31.879 1.00 86.00 81 ILE A O 1
ATOM 621 N N . PRO A 1 82 ? -18.544 1.512 31.137 1.00 89.75 82 PRO A N 1
ATOM 622 C CA . PRO A 1 82 ? -19.904 1.052 30.882 1.00 89.75 82 PRO A CA 1
ATOM 623 C C . PRO A 1 82 ? -19.929 -0.047 29.813 1.00 89.75 82 PRO A C 1
ATOM 625 O O . PRO A 1 82 ? -19.139 -0.030 28.868 1.00 89.75 82 PRO A O 1
ATOM 628 N N . LEU A 1 83 ? -20.879 -0.985 29.922 1.00 91.69 83 LEU A N 1
ATOM 629 C CA . LEU A 1 83 ? -20.983 -2.152 29.031 1.00 91.69 83 LEU A CA 1
ATOM 630 C C . LEU A 1 83 ? -20.965 -1.766 27.542 1.00 91.69 83 LEU A C 1
ATOM 632 O O . LEU A 1 83 ? -20.295 -2.407 26.737 1.00 91.69 83 LEU A O 1
ATOM 636 N N . TRP A 1 84 ? -21.657 -0.685 27.175 1.00 91.06 84 TRP A N 1
ATOM 637 C CA . TRP A 1 84 ? -21.665 -0.189 25.800 1.00 91.06 84 TRP A CA 1
ATOM 638 C C . TRP A 1 84 ? -20.277 0.250 25.328 1.00 91.06 84 TRP A C 1
ATOM 640 O O . TRP A 1 84 ? -19.873 -0.130 24.232 1.00 91.06 84 TRP A O 1
ATOM 650 N N . ALA A 1 85 ? -19.512 0.971 26.154 1.00 90.81 85 ALA A N 1
ATOM 651 C CA . ALA A 1 85 ? -18.137 1.338 25.820 1.00 90.81 85 ALA A CA 1
ATOM 652 C C . ALA A 1 85 ? -17.249 0.094 25.649 1.00 90.81 85 ALA A C 1
ATOM 654 O O . ALA A 1 85 ? -16.462 0.041 24.707 1.00 90.81 85 ALA A O 1
ATOM 655 N N . GLN A 1 86 ? -17.433 -0.946 26.473 1.00 91.69 86 GLN A N 1
ATOM 656 C CA . GLN A 1 86 ? -16.710 -2.216 26.320 1.00 91.69 86 GLN A CA 1
ATOM 657 C C . GLN A 1 86 ? -17.000 -2.892 24.970 1.00 91.69 86 GLN A C 1
ATOM 659 O O . GLN A 1 86 ? -16.073 -3.358 24.309 1.00 91.69 86 GLN A O 1
ATOM 664 N N . ILE A 1 87 ? -18.261 -2.906 24.521 1.00 94.94 87 ILE A N 1
ATOM 665 C CA . ILE A 1 87 ? -18.641 -3.463 23.210 1.00 94.94 87 ILE A CA 1
ATOM 666 C C . ILE A 1 87 ? -17.9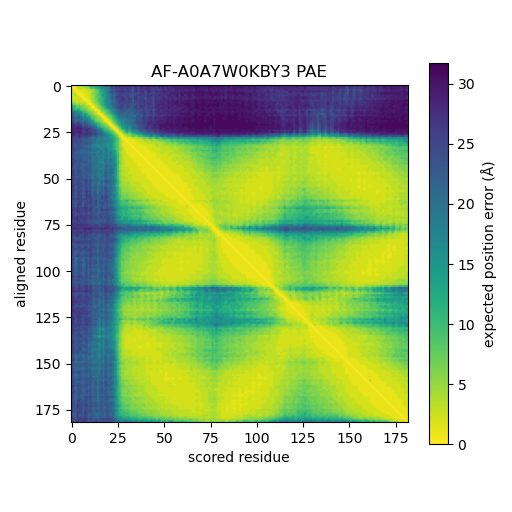16 -2.721 22.077 1.00 94.94 87 ILE A C 1
ATOM 668 O O . ILE A 1 87 ? -17.358 -3.360 21.183 1.00 94.94 87 ILE A O 1
ATOM 672 N N . PHE A 1 88 ? -17.875 -1.385 22.126 1.00 94.12 88 PHE A N 1
ATOM 673 C CA . PHE A 1 88 ? -17.158 -0.579 21.132 1.00 94.12 88 PHE A CA 1
ATOM 674 C C . PHE A 1 88 ? -15.643 -0.811 21.165 1.00 94.12 88 PHE A C 1
ATOM 676 O O . PHE A 1 88 ? -15.024 -0.887 20.105 1.00 94.12 88 PHE A O 1
ATOM 683 N N . LEU A 1 89 ? -15.050 -0.995 22.348 1.00 92.62 89 LEU A N 1
ATOM 684 C CA . LEU A 1 89 ? -13.634 -1.348 22.485 1.00 92.62 89 LEU A CA 1
ATOM 685 C C . LEU A 1 89 ? -13.322 -2.719 21.871 1.00 92.62 89 LEU A C 1
ATOM 687 O O . LEU A 1 89 ? -12.348 -2.851 21.134 1.00 92.62 89 LEU A O 1
ATOM 691 N N . ILE A 1 90 ? -14.161 -3.729 22.111 1.00 94.31 90 ILE A N 1
ATOM 692 C CA . ILE A 1 90 ? -14.003 -5.060 21.503 1.00 94.31 90 ILE A CA 1
ATOM 693 C C . ILE A 1 90 ? -14.123 -4.969 19.976 1.00 94.31 90 ILE A C 1
ATOM 695 O O . ILE A 1 90 ? -13.314 -5.553 19.253 1.00 94.31 90 ILE A O 1
ATOM 699 N N . ALA A 1 91 ? -15.096 -4.205 19.472 1.00 95.56 91 ALA A N 1
ATOM 700 C CA . ALA A 1 91 ? -15.255 -3.977 18.040 1.00 95.56 91 ALA A CA 1
ATOM 701 C C . ALA A 1 91 ? -14.040 -3.252 17.431 1.00 95.56 91 ALA A C 1
ATOM 703 O O . ALA A 1 91 ? -13.613 -3.602 16.331 1.00 95.56 91 ALA A O 1
ATOM 704 N N . ALA A 1 92 ? -13.447 -2.289 18.145 1.00 94.25 92 ALA A N 1
ATOM 705 C CA . ALA A 1 92 ? -12.226 -1.611 17.717 1.00 94.25 92 ALA A CA 1
ATOM 706 C C . ALA A 1 92 ? -11.038 -2.582 17.629 1.00 94.25 92 ALA A C 1
ATOM 708 O O . ALA A 1 92 ? -10.324 -2.582 16.630 1.00 94.25 92 ALA A O 1
ATOM 709 N N . VAL A 1 93 ? -10.876 -3.477 18.609 1.00 94.88 93 VAL A N 1
ATOM 710 C CA . VAL A 1 93 ? -9.857 -4.541 18.558 1.00 94.88 93 VAL A CA 1
ATOM 711 C C . VAL A 1 93 ? -10.080 -5.461 17.356 1.00 94.88 93 VAL A C 1
ATOM 713 O O . VAL A 1 93 ? -9.129 -5.798 16.654 1.00 94.88 93 VAL A O 1
ATOM 716 N N . ALA A 1 94 ? -11.326 -5.841 17.064 1.00 96.56 94 ALA A N 1
ATOM 717 C CA . ALA A 1 94 ? -11.634 -6.642 15.881 1.00 96.56 94 ALA A CA 1
ATOM 718 C C . ALA A 1 94 ? -11.287 -5.903 14.571 1.00 96.56 94 ALA A C 1
ATOM 720 O O . ALA A 1 94 ? -10.722 -6.507 13.656 1.00 96.56 94 ALA A O 1
ATOM 721 N N . ALA A 1 95 ? -11.568 -4.598 14.490 1.00 95.31 95 ALA A N 1
ATOM 722 C CA . ALA A 1 95 ? -11.185 -3.760 13.353 1.00 95.31 95 ALA A CA 1
ATOM 723 C C . ALA A 1 95 ? -9.656 -3.664 13.197 1.00 95.31 95 ALA A C 1
ATOM 725 O O . ALA A 1 95 ? -9.152 -3.794 12.081 1.00 95.31 95 ALA A O 1
ATOM 726 N N . TYR A 1 96 ? -8.920 -3.541 14.303 1.00 94.56 96 TYR A N 1
ATOM 727 C CA . TYR A 1 96 ? -7.458 -3.566 14.312 1.00 94.56 96 TYR A CA 1
ATOM 728 C C . TYR A 1 96 ? -6.894 -4.912 13.825 1.00 94.56 96 TYR A C 1
ATOM 730 O O . TYR A 1 96 ? -5.999 -4.955 12.983 1.00 94.56 96 TYR A O 1
ATOM 738 N N . VAL A 1 97 ? -7.455 -6.042 14.270 1.00 96.44 97 VAL A N 1
ATOM 739 C CA . VAL A 1 97 ? -7.060 -7.369 13.760 1.00 96.44 97 VAL A CA 1
ATOM 740 C C . VAL A 1 97 ? -7.318 -7.477 12.254 1.00 96.44 97 VAL A C 1
ATOM 742 O O . VAL A 1 97 ? -6.474 -7.986 11.516 1.00 96.44 97 VAL A O 1
ATOM 745 N N . MET A 1 98 ? -8.450 -6.959 11.770 1.00 96.56 98 MET A N 1
ATOM 746 C CA . MET A 1 98 ? -8.742 -6.912 10.336 1.00 96.56 98 MET A CA 1
ATOM 747 C C . MET A 1 98 ? -7.721 -6.049 9.580 1.00 96.56 98 MET A C 1
ATOM 749 O O . MET A 1 98 ? -7.224 -6.468 8.535 1.00 96.56 98 MET A O 1
ATOM 753 N N . LEU A 1 99 ? -7.349 -4.886 10.123 1.00 95.31 99 LEU A N 1
ATOM 754 C CA . LEU A 1 99 ? -6.280 -4.038 9.591 1.00 95.31 99 LEU A CA 1
ATOM 755 C C . LEU A 1 99 ? -4.967 -4.823 9.460 1.00 95.31 99 LEU A C 1
ATOM 757 O O . LEU A 1 99 ? -4.363 -4.804 8.386 1.00 95.31 99 LEU A O 1
ATOM 761 N N . LEU A 1 100 ? -4.559 -5.569 10.493 1.00 95.75 100 LEU A N 1
ATOM 762 C CA . LEU A 1 100 ? -3.346 -6.396 10.458 1.00 95.75 100 LEU A CA 1
ATOM 763 C C . LEU A 1 100 ? -3.386 -7.430 9.330 1.00 95.75 100 LEU A C 1
ATOM 765 O O . LEU A 1 100 ? -2.413 -7.578 8.589 1.00 95.75 100 LEU A O 1
ATOM 769 N N . VAL A 1 101 ? -4.517 -8.118 9.159 1.00 96.44 101 VAL A N 1
ATOM 770 C CA . VAL A 1 101 ? -4.695 -9.112 8.090 1.00 96.44 101 VAL A CA 1
ATOM 771 C C . VAL A 1 101 ? -4.600 -8.464 6.707 1.00 96.44 101 VAL A C 1
ATOM 773 O O . VAL A 1 101 ? -3.962 -9.017 5.811 1.00 96.44 101 VAL A O 1
ATOM 776 N N . LEU A 1 102 ? -5.206 -7.291 6.517 1.00 95.19 102 LEU A N 1
ATOM 777 C CA . LEU A 1 102 ? -5.195 -6.579 5.236 1.00 95.19 102 LEU A CA 1
ATOM 778 C C . LEU A 1 102 ? -3.791 -6.076 4.876 1.00 95.19 102 LEU A C 1
ATOM 780 O O . LEU A 1 102 ? -3.357 -6.236 3.735 1.00 95.19 102 LEU A O 1
ATOM 784 N N . ILE A 1 103 ? -3.054 -5.540 5.850 1.00 93.62 103 ILE A N 1
ATOM 785 C CA . ILE A 1 103 ? -1.663 -5.109 5.658 1.00 93.62 103 ILE A CA 1
ATOM 786 C C . ILE A 1 103 ? -0.757 -6.309 5.393 1.00 93.62 103 ILE A C 1
ATOM 788 O O . ILE A 1 103 ? 0.069 -6.263 4.482 1.00 93.62 103 ILE A O 1
ATOM 792 N N . TRP A 1 104 ? -0.955 -7.417 6.110 1.00 94.06 104 TRP A N 1
ATOM 793 C CA . TRP A 1 104 ? -0.248 -8.664 5.833 1.00 94.06 104 TRP A CA 1
ATOM 794 C C . TRP A 1 104 ? -0.470 -9.118 4.386 1.00 94.06 104 TRP A C 1
ATOM 796 O O . TRP A 1 104 ? 0.497 -9.391 3.676 1.00 94.06 104 TRP A O 1
ATOM 806 N N . ARG A 1 105 ? -1.723 -9.127 3.911 1.00 93.31 105 ARG A N 1
ATOM 807 C CA . ARG A 1 105 ? -2.062 -9.467 2.518 1.00 93.31 105 ARG A CA 1
ATOM 808 C C . ARG A 1 105 ? -1.399 -8.528 1.512 1.00 93.31 105 ARG A C 1
ATOM 810 O O . ARG A 1 105 ? -0.839 -9.019 0.535 1.00 93.31 105 ARG A O 1
ATOM 817 N N . ALA A 1 106 ? -1.405 -7.218 1.763 1.00 91.50 106 ALA A N 1
ATOM 818 C CA . ALA A 1 106 ? -0.697 -6.248 0.926 1.00 91.50 106 ALA A CA 1
ATOM 819 C C . ALA A 1 106 ? 0.816 -6.530 0.884 1.00 91.50 106 ALA A C 1
ATOM 821 O O . ALA A 1 106 ? 1.436 -6.445 -0.173 1.00 91.50 106 ALA A O 1
ATOM 822 N N . SER A 1 107 ? 1.395 -6.939 2.017 1.00 89.38 107 SER A N 1
ATOM 823 C CA . SER A 1 107 ? 2.827 -7.215 2.147 1.00 89.38 107 SER A CA 1
ATOM 824 C C . SER A 1 107 ? 3.293 -8.488 1.440 1.00 89.38 107 SER A C 1
ATOM 826 O O . SER A 1 107 ? 4.498 -8.671 1.300 1.00 89.38 107 SER A O 1
ATOM 828 N N . LEU A 1 108 ? 2.386 -9.370 1.005 1.00 89.38 108 LEU A N 1
ATOM 829 C CA . LEU A 1 108 ? 2.740 -10.542 0.196 1.00 89.38 108 LEU A CA 1
ATOM 830 C C . LEU A 1 108 ? 3.027 -10.164 -1.268 1.00 89.38 108 LEU A C 1
ATOM 832 O O . LEU A 1 108 ? 3.702 -10.910 -1.972 1.00 89.38 108 LEU A O 1
ATOM 836 N N . ILE A 1 109 ? 2.571 -8.991 -1.716 1.00 87.12 109 ILE A N 1
ATOM 837 C CA . ILE A 1 109 ? 2.792 -8.476 -3.071 1.00 87.12 109 ILE A CA 1
ATOM 838 C C . ILE A 1 109 ? 4.081 -7.636 -3.059 1.00 87.12 109 ILE A C 1
ATOM 840 O O . ILE A 1 109 ? 4.052 -6.414 -2.889 1.00 87.12 109 ILE A O 1
ATOM 844 N N . ARG A 1 110 ? 5.233 -8.318 -3.149 1.00 73.38 110 ARG A N 1
ATOM 845 C CA . ARG A 1 110 ? 6.574 -7.690 -3.104 1.00 73.38 110 ARG A CA 1
ATOM 846 C C . ARG A 1 110 ? 7.319 -7.701 -4.432 1.00 73.38 110 ARG A C 1
ATOM 848 O O . ARG A 1 110 ? 8.151 -6.830 -4.657 1.00 73.38 110 ARG A O 1
ATOM 855 N N . ALA A 1 111 ? 7.059 -8.691 -5.280 1.00 74.75 111 ALA A N 1
ATOM 856 C CA . ALA A 1 111 ? 7.797 -8.869 -6.520 1.00 74.75 111 ALA A CA 1
ATOM 857 C C . ALA A 1 111 ? 7.132 -8.061 -7.641 1.00 74.75 111 ALA A C 1
ATOM 859 O O . ALA A 1 111 ? 6.114 -8.479 -8.189 1.00 74.75 111 ALA A O 1
ATOM 860 N N . MET A 1 112 ? 7.701 -6.896 -7.946 1.00 82.25 112 MET A N 1
ATOM 861 C CA . MET A 1 112 ? 7.529 -6.281 -9.261 1.00 82.25 112 MET A CA 1
ATOM 862 C C . MET A 1 112 ? 8.590 -6.868 -10.195 1.00 82.25 112 MET A C 1
ATOM 864 O O . MET A 1 112 ? 9.716 -7.125 -9.767 1.00 82.25 112 MET A O 1
ATOM 868 N N . ASP A 1 113 ? 8.216 -7.133 -11.440 1.00 84.25 113 ASP A N 1
ATOM 869 C CA . ASP A 1 113 ? 9.141 -7.535 -12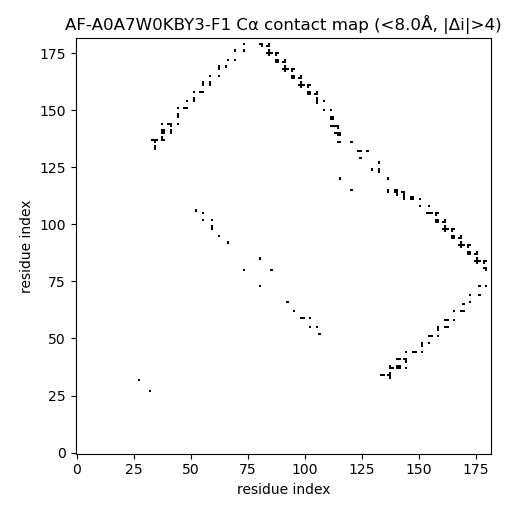.494 1.00 84.25 113 ASP A CA 1
ATOM 870 C C . ASP A 1 113 ? 9.880 -6.281 -12.978 1.00 84.25 113 ASP A C 1
ATOM 872 O O . ASP A 1 113 ? 9.250 -5.324 -13.441 1.00 84.25 113 ASP A O 1
ATOM 876 N N . TYR A 1 114 ? 11.204 -6.268 -12.834 1.00 81.25 114 TYR A N 1
ATOM 877 C CA . TYR A 1 114 ? 12.063 -5.158 -13.235 1.00 81.25 114 TYR A CA 1
ATOM 878 C C . TYR A 1 114 ? 12.909 -5.606 -14.418 1.00 81.25 114 TYR A C 1
ATOM 880 O O . TYR A 1 114 ? 13.786 -6.457 -14.270 1.00 81.25 114 TYR A O 1
ATOM 888 N N . ARG A 1 115 ? 12.636 -5.026 -15.584 1.00 83.44 115 ARG A N 1
ATOM 889 C CA . ARG A 1 115 ? 13.400 -5.235 -16.810 1.00 83.44 115 ARG A CA 1
ATOM 890 C C . ARG A 1 115 ? 13.616 -3.895 -17.505 1.00 83.44 115 ARG A C 1
ATOM 892 O O . ARG A 1 115 ? 12.769 -3.014 -17.353 1.00 83.44 115 ARG A O 1
ATOM 899 N N . PRO A 1 116 ? 14.694 -3.751 -18.286 1.00 83.25 116 PRO A N 1
ATOM 900 C CA . PRO A 1 116 ? 15.778 -4.724 -18.453 1.00 83.25 116 PRO A CA 1
ATOM 901 C C . PRO A 1 116 ? 16.649 -4.850 -17.194 1.00 83.25 116 PRO A C 1
ATOM 903 O O . PRO A 1 116 ? 16.794 -3.895 -16.431 1.00 83.25 116 PRO A O 1
ATOM 906 N N . ASP A 1 117 ? 17.217 -6.031 -16.954 1.00 86.44 117 ASP A N 1
ATOM 907 C CA . ASP A 1 117 ? 18.234 -6.198 -15.919 1.00 86.44 117 ASP A CA 1
ATOM 908 C C . ASP A 1 117 ? 19.549 -5.540 -16.355 1.00 86.44 117 ASP A C 1
ATOM 910 O O . ASP A 1 117 ? 19.867 -5.446 -17.542 1.00 86.44 117 ASP A O 1
ATOM 914 N N . LEU A 1 118 ? 20.327 -5.065 -15.379 1.00 85.69 118 LEU A N 1
ATOM 915 C CA . LEU A 1 118 ? 21.565 -4.331 -15.657 1.00 85.69 118 LEU A CA 1
ATOM 916 C C . LEU A 1 118 ? 22.593 -5.176 -16.420 1.00 85.69 118 LEU A C 1
ATOM 918 O O . LEU A 1 118 ? 23.350 -4.616 -17.206 1.00 85.69 118 LEU A O 1
ATOM 922 N N . LEU A 1 119 ? 22.602 -6.498 -16.218 1.00 87.12 119 LEU A N 1
ATOM 923 C CA . LEU A 1 119 ? 23.524 -7.402 -16.906 1.00 87.12 119 LEU A CA 1
ATOM 924 C C . LEU A 1 119 ? 23.148 -7.548 -18.384 1.00 87.12 119 LEU A C 1
ATOM 926 O O . LEU A 1 119 ? 24.007 -7.354 -19.240 1.00 87.12 119 LEU A O 1
ATOM 930 N N . ALA A 1 120 ? 21.873 -7.795 -18.702 1.00 85.44 120 ALA A N 1
ATOM 931 C CA . ALA A 1 120 ? 21.425 -7.798 -20.095 1.00 85.44 120 ALA A CA 1
ATOM 932 C C . ALA A 1 120 ? 21.606 -6.428 -20.760 1.00 85.44 120 ALA A C 1
ATOM 934 O O . ALA A 1 120 ? 21.954 -6.352 -21.935 1.00 85.44 120 ALA A O 1
ATOM 935 N N . MET A 1 121 ? 21.406 -5.330 -20.024 1.00 87.12 121 MET A N 1
ATOM 936 C CA . MET A 1 121 ? 21.648 -3.988 -20.555 1.00 87.12 121 MET A CA 1
ATOM 937 C C . MET A 1 121 ? 23.131 -3.759 -20.878 1.00 87.12 121 MET A C 1
ATOM 939 O O . MET A 1 121 ? 23.434 -3.178 -21.919 1.00 87.12 121 MET A O 1
ATOM 943 N N . GLU A 1 122 ? 24.047 -4.224 -20.025 1.00 88.75 122 GLU A N 1
ATOM 944 C CA . GLU A 1 122 ? 25.490 -4.175 -20.277 1.00 88.75 122 GLU A CA 1
ATOM 945 C C . GLU A 1 122 ? 25.862 -4.993 -21.521 1.00 88.75 122 GLU A C 1
ATOM 947 O O . GLU A 1 122 ? 26.511 -4.458 -22.421 1.00 88.75 122 GLU A O 1
ATOM 952 N N . GLU A 1 123 ? 25.386 -6.236 -21.623 1.00 86.62 123 GLU A N 1
ATOM 953 C CA . GLU A 1 123 ? 25.626 -7.120 -22.771 1.00 86.62 123 GLU A CA 1
ATOM 954 C C . GLU A 1 123 ? 25.122 -6.495 -24.082 1.00 86.62 123 GLU A C 1
ATOM 956 O O . GLU A 1 123 ? 25.882 -6.326 -25.038 1.00 86.62 123 GLU A O 1
ATOM 961 N N . TYR A 1 124 ? 23.868 -6.034 -24.106 1.00 85.25 124 TYR A N 1
ATOM 962 C CA . TYR A 1 124 ? 23.275 -5.423 -25.297 1.00 85.25 124 TYR A CA 1
ATOM 963 C C . TYR A 1 124 ? 23.914 -4.076 -25.656 1.00 85.25 124 TYR A C 1
ATOM 965 O O . TYR A 1 124 ? 23.940 -3.711 -26.832 1.00 85.25 124 TYR A O 1
ATOM 973 N N . SER A 1 125 ? 24.447 -3.332 -24.681 1.00 85.50 125 SER A N 1
ATOM 974 C CA . SER A 1 125 ? 25.141 -2.064 -24.948 1.00 85.50 125 SER A CA 1
ATOM 975 C C . SER A 1 125 ? 26.473 -2.237 -25.679 1.00 85.50 125 SER A C 1
ATOM 977 O O . SER A 1 125 ? 26.922 -1.310 -26.351 1.00 85.50 125 SER A O 1
ATOM 979 N N . GLN A 1 126 ? 27.101 -3.410 -25.558 1.00 88.38 126 GLN A N 1
ATOM 980 C CA . GLN A 1 126 ? 28.349 -3.737 -26.247 1.00 88.38 126 GLN A CA 1
ATOM 981 C C . GLN A 1 126 ? 28.101 -4.272 -27.665 1.00 88.38 126 GLN A C 1
ATOM 983 O O . GLN A 1 126 ? 28.955 -4.109 -28.535 1.00 88.38 126 GLN A O 1
ATOM 988 N N . GLU A 1 127 ? 26.946 -4.902 -27.898 1.00 85.19 127 GLU A N 1
ATOM 989 C CA . GLU A 1 127 ? 26.619 -5.579 -29.158 1.00 85.19 127 GLU A CA 1
ATOM 990 C C . GLU A 1 127 ? 25.822 -4.704 -30.146 1.00 85.19 127 GLU A C 1
ATOM 992 O O . GLU A 1 127 ? 25.981 -4.851 -31.360 1.00 85.19 127 GLU A O 1
ATOM 997 N N . TYR A 1 128 ? 24.994 -3.770 -29.662 1.00 85.81 128 TYR A N 1
ATOM 998 C CA . TYR A 1 128 ? 24.044 -3.027 -30.500 1.00 85.81 128 TYR A CA 1
ATOM 999 C C . TYR A 1 128 ? 24.238 -1.506 -30.468 1.00 85.81 128 TYR A C 1
ATOM 1001 O O . TYR A 1 128 ? 24.670 -0.911 -29.484 1.00 85.81 128 TYR A O 1
ATOM 1009 N N . GLU A 1 129 ? 23.845 -0.849 -31.562 1.00 85.94 129 GLU A N 1
ATOM 1010 C CA . GLU A 1 129 ? 23.819 0.611 -31.668 1.00 85.94 129 GLU A CA 1
ATOM 1011 C C . GLU A 1 129 ? 22.758 1.231 -30.735 1.00 85.94 129 GLU A C 1
ATOM 1013 O O . GLU A 1 129 ? 21.712 0.636 -30.463 1.00 85.94 129 GLU A O 1
ATOM 1018 N N . GLY A 1 130 ? 22.990 2.466 -30.275 1.00 83.50 130 GLY A N 1
ATOM 1019 C CA . GLY A 1 130 ? 22.154 3.135 -29.270 1.00 83.50 130 GLY A CA 1
ATOM 1020 C C . GLY A 1 130 ? 20.666 3.257 -29.627 1.00 83.50 130 GLY A C 1
ATOM 1021 O O . GLY A 1 130 ? 19.819 3.202 -28.738 1.00 83.50 130 GLY A O 1
ATOM 1022 N N . THR A 1 131 ? 20.316 3.365 -30.911 1.00 85.06 131 THR A N 1
ATOM 1023 C CA . THR A 1 131 ? 18.914 3.400 -31.372 1.00 85.06 131 THR A CA 1
ATOM 1024 C C . THR A 1 131 ? 18.213 2.053 -31.176 1.00 85.06 131 THR A C 1
ATOM 1026 O O . THR A 1 131 ? 17.084 1.997 -30.684 1.00 85.06 131 THR A O 1
ATOM 1029 N N . VAL A 1 132 ? 18.901 0.954 -31.497 1.00 85.81 132 VAL A N 1
ATOM 1030 C CA . VAL A 1 132 ? 18.424 -0.421 -31.295 1.00 85.81 132 VAL A CA 1
ATOM 1031 C C . VAL A 1 132 ? 18.312 -0.725 -29.803 1.00 85.81 132 VAL A C 1
ATOM 1033 O O . VAL A 1 132 ? 17.289 -1.255 -29.363 1.00 85.81 132 VAL A O 1
ATOM 1036 N N . LEU A 1 133 ? 19.311 -0.310 -29.019 1.00 87.44 133 LEU A N 1
ATOM 1037 C CA . LEU A 1 133 ? 19.303 -0.447 -27.566 1.00 87.44 133 LEU A CA 1
ATOM 1038 C C . LEU A 1 133 ? 18.119 0.303 -26.939 1.00 87.44 133 LEU A C 1
ATOM 1040 O O . LEU A 1 133 ? 17.376 -0.282 -26.156 1.00 87.44 133 LEU A O 1
ATOM 1044 N N . ARG A 1 134 ? 17.875 1.565 -27.321 1.00 86.75 134 ARG A N 1
ATOM 1045 C CA . ARG A 1 134 ? 16.760 2.370 -26.784 1.00 86.75 134 ARG A CA 1
ATOM 1046 C C . ARG A 1 134 ? 15.401 1.735 -27.079 1.00 86.75 134 ARG A C 1
ATOM 1048 O O . ARG A 1 134 ? 14.547 1.668 -26.195 1.00 86.75 134 ARG A O 1
ATOM 1055 N N . ARG A 1 135 ? 15.221 1.196 -28.289 1.00 89.81 135 ARG A N 1
ATOM 1056 C CA . ARG A 1 135 ? 14.007 0.462 -28.670 1.00 89.81 135 ARG A CA 1
ATOM 1057 C C . ARG A 1 135 ? 13.813 -0.809 -27.848 1.00 89.81 135 ARG A C 1
ATOM 1059 O O . ARG A 1 135 ? 12.691 -1.106 -27.434 1.00 89.81 135 ARG A O 1
ATOM 1066 N N . TRP A 1 136 ? 14.887 -1.560 -27.614 1.00 92.12 136 TRP A N 1
ATOM 1067 C CA . TRP A 1 136 ? 14.854 -2.757 -26.778 1.00 92.12 136 TRP A CA 1
ATOM 1068 C C . TRP A 1 136 ? 14.511 -2.422 -25.319 1.00 92.12 136 TRP A C 1
ATOM 1070 O O . TRP A 1 136 ? 13.571 -3.005 -24.781 1.00 92.12 136 TRP A O 1
ATOM 1080 N N . VAL A 1 137 ? 15.160 -1.414 -24.723 1.00 92.00 137 VAL A N 1
ATOM 1081 C CA . VAL A 1 137 ? 14.863 -0.943 -23.356 1.00 92.00 137 VAL A CA 1
ATOM 1082 C C . VAL A 1 137 ? 13.392 -0.551 -23.222 1.00 92.00 137 VAL A C 1
ATOM 1084 O O . VAL A 1 137 ? 12.711 -0.987 -22.297 1.00 92.00 137 VAL A O 1
ATOM 1087 N N . ALA A 1 138 ? 12.860 0.231 -24.165 1.00 90.38 138 ALA A N 1
ATOM 1088 C CA . ALA A 1 138 ? 11.459 0.638 -24.127 1.00 90.38 138 ALA A CA 1
ATOM 1089 C C . ALA A 1 138 ? 10.489 -0.549 -24.228 1.00 90.38 138 ALA A C 1
ATOM 1091 O O . ALA A 1 138 ? 9.438 -0.562 -23.583 1.00 90.38 138 ALA A O 1
ATOM 1092 N N . ARG A 1 139 ? 10.842 -1.575 -25.012 1.00 92.38 139 ARG A N 1
ATOM 1093 C CA . ARG A 1 139 ? 10.064 -2.812 -25.098 1.00 92.38 139 ARG A CA 1
ATOM 1094 C C . ARG A 1 139 ? 10.066 -3.571 -23.772 1.00 92.38 139 ARG A C 1
ATOM 1096 O O . ARG A 1 139 ? 8.992 -4.003 -23.355 1.00 92.38 139 ARG A O 1
ATOM 1103 N N . GLU A 1 140 ? 11.221 -3.724 -23.132 1.00 91.38 140 GLU A N 1
ATOM 1104 C CA . GLU A 1 140 ? 11.334 -4.381 -21.824 1.00 91.38 140 GLU A CA 1
ATOM 1105 C C . GLU A 1 140 ? 10.559 -3.610 -20.746 1.00 91.38 140 GLU A C 1
ATOM 1107 O O . GLU A 1 140 ? 9.750 -4.206 -20.035 1.00 91.38 140 GLU A O 1
ATOM 1112 N N . ASN A 1 141 ? 10.661 -2.275 -20.724 1.00 91.25 141 ASN A N 1
ATOM 1113 C CA . ASN A 1 141 ? 9.880 -1.425 -19.819 1.00 91.25 141 ASN A CA 1
ATOM 1114 C C . ASN A 1 141 ? 8.366 -1.617 -19.998 1.00 91.25 141 ASN A C 1
ATOM 1116 O O . ASN A 1 141 ? 7.622 -1.690 -19.016 1.00 91.25 141 ASN A O 1
ATOM 1120 N N . ARG A 1 142 ? 7.888 -1.729 -21.245 1.00 92.50 142 ARG A N 1
ATOM 1121 C CA . ARG A 1 142 ? 6.474 -2.019 -21.532 1.00 92.50 142 ARG A CA 1
ATOM 1122 C C . ARG A 1 142 ? 6.069 -3.395 -20.998 1.00 92.50 142 ARG A C 1
ATOM 1124 O O . ARG A 1 142 ? 5.016 -3.508 -20.377 1.00 92.50 142 ARG A O 1
ATOM 1131 N N . ILE A 1 143 ? 6.891 -4.424 -21.216 1.00 90.94 143 ILE A N 1
ATOM 1132 C CA . ILE A 1 143 ? 6.622 -5.791 -20.735 1.00 90.94 143 ILE A CA 1
ATOM 1133 C C . ILE A 1 143 ? 6.532 -5.814 -19.204 1.00 90.94 143 ILE A C 1
ATOM 1135 O O . ILE A 1 143 ? 5.567 -6.351 -18.660 1.00 90.94 143 ILE A O 1
ATOM 1139 N N . SER A 1 144 ? 7.479 -5.178 -18.509 1.00 90.75 144 SER A N 1
ATOM 1140 C CA . SER A 1 144 ? 7.436 -5.034 -17.050 1.00 90.75 144 SER A CA 1
ATOM 1141 C C . SER A 1 144 ? 6.195 -4.279 -16.583 1.00 90.75 144 SER A C 1
ATOM 1143 O O . SER A 1 144 ? 5.532 -4.707 -15.641 1.00 90.75 144 SER A O 1
ATOM 1145 N N . THR A 1 145 ? 5.832 -3.191 -17.266 1.00 91.62 145 THR A N 1
ATOM 1146 C CA . THR A 1 145 ? 4.641 -2.392 -16.937 1.00 91.62 145 THR A CA 1
ATOM 1147 C C . THR A 1 145 ? 3.359 -3.228 -17.029 1.00 91.62 145 THR A C 1
ATOM 1149 O O . THR A 1 145 ? 2.509 -3.187 -16.135 1.00 91.62 145 THR A O 1
ATOM 1152 N N . GLU A 1 146 ? 3.217 -4.020 -18.093 1.00 91.94 146 GLU A N 1
ATOM 1153 C CA . GLU A 1 146 ? 2.076 -4.919 -18.297 1.00 91.94 146 GLU A CA 1
ATOM 1154 C C . GLU A 1 146 ? 2.021 -6.011 -17.221 1.00 91.94 146 GLU A C 1
ATOM 1156 O O . GLU A 1 146 ? 0.962 -6.229 -16.631 1.00 91.94 146 GLU A O 1
ATOM 1161 N N . ALA A 1 147 ? 3.160 -6.632 -16.899 1.00 90.56 147 ALA A N 1
ATOM 1162 C CA . ALA A 1 147 ? 3.251 -7.652 -15.854 1.00 90.56 147 ALA A CA 1
ATOM 1163 C C . ALA A 1 147 ? 2.933 -7.105 -14.449 1.00 90.56 147 ALA A C 1
ATOM 1165 O O . ALA A 1 147 ? 2.330 -7.794 -13.625 1.00 90.56 147 ALA A O 1
ATOM 1166 N N . ASN A 1 148 ? 3.305 -5.854 -14.170 1.00 92.81 148 ASN A N 1
ATOM 1167 C CA . ASN A 1 148 ? 3.160 -5.240 -12.849 1.00 92.81 148 ASN A CA 1
ATOM 1168 C C . ASN A 1 148 ? 1.790 -4.602 -12.600 1.00 92.81 148 ASN A C 1
ATOM 1170 O O . ASN A 1 148 ? 1.428 -4.396 -11.440 1.00 92.81 148 ASN A O 1
ATOM 1174 N N . THR A 1 149 ? 1.015 -4.307 -13.648 1.00 91.69 149 THR A N 1
ATOM 1175 C CA . THR A 1 149 ? -0.261 -3.579 -13.528 1.00 91.69 149 THR A CA 1
ATOM 1176 C C . THR A 1 149 ? -1.218 -4.259 -12.544 1.00 91.69 149 THR A C 1
ATOM 1178 O O . THR A 1 149 ? -1.716 -3.622 -11.615 1.00 91.69 149 THR A O 1
ATOM 1181 N N . GLU A 1 150 ? -1.423 -5.572 -12.684 1.00 90.12 150 GLU A N 1
ATOM 1182 C CA . GLU A 1 150 ? -2.325 -6.325 -11.803 1.00 90.12 150 GLU A CA 1
ATOM 1183 C C . GLU A 1 150 ? -1.827 -6.338 -10.349 1.00 90.12 150 GLU A C 1
ATOM 1185 O O . GLU A 1 150 ? -2.616 -6.191 -9.412 1.00 90.12 150 GLU A O 1
ATOM 1190 N N . ASN A 1 151 ? -0.512 -6.448 -10.148 1.00 90.81 151 ASN A N 1
ATOM 1191 C CA . ASN A 1 151 ? 0.096 -6.465 -8.820 1.00 90.81 151 ASN A CA 1
ATOM 1192 C C . ASN A 1 151 ? -0.098 -5.130 -8.093 1.00 90.81 151 ASN A C 1
ATOM 1194 O O . ASN A 1 151 ? -0.496 -5.120 -6.923 1.00 90.81 151 ASN A O 1
ATOM 1198 N N . VAL A 1 152 ? 0.137 -4.008 -8.782 1.00 92.56 152 VAL A N 1
ATOM 1199 C CA . VAL A 1 152 ? -0.047 -2.662 -8.221 1.00 92.56 152 VAL A CA 1
ATOM 1200 C C . VAL A 1 152 ? -1.516 -2.428 -7.863 1.00 92.56 152 VAL A C 1
ATOM 1202 O O . VAL A 1 152 ? -1.807 -2.013 -6.738 1.00 92.56 152 VAL A O 1
ATOM 1205 N N . ASP A 1 153 ? -2.447 -2.781 -8.751 1.00 93.44 153 ASP A N 1
ATOM 1206 C CA . ASP A 1 153 ? -3.885 -2.658 -8.497 1.00 93.44 153 ASP A CA 1
ATOM 1207 C C . ASP A 1 153 ? -4.333 -3.512 -7.305 1.00 93.44 153 ASP A C 1
ATOM 1209 O O . ASP A 1 153 ? -5.071 -3.058 -6.425 1.00 93.44 153 ASP A O 1
ATOM 1213 N N . HIS A 1 154 ? -3.872 -4.762 -7.238 1.00 92.25 154 HIS A N 1
ATOM 1214 C CA . HIS A 1 154 ? -4.173 -5.666 -6.133 1.00 92.25 154 HIS A CA 1
ATOM 1215 C C . HIS A 1 154 ? -3.677 -5.114 -4.804 1.00 92.25 154 HIS A C 1
ATOM 1217 O O . HIS A 1 154 ? -4.436 -5.078 -3.829 1.00 92.25 154 HIS A O 1
ATOM 1223 N N . LYS A 1 155 ? -2.437 -4.627 -4.765 1.00 93.56 155 LYS A N 1
ATOM 1224 C CA . LYS A 1 155 ? -1.859 -4.014 -3.571 1.00 93.56 155 LYS A CA 1
ATOM 1225 C C . LYS A 1 155 ? -2.616 -2.755 -3.162 1.00 93.56 155 LYS A C 1
ATOM 1227 O O . LYS A 1 155 ? -2.959 -2.616 -1.989 1.00 93.56 155 LYS A O 1
ATOM 1232 N N . ALA A 1 156 ? -2.964 -1.892 -4.117 1.00 94.44 156 ALA A N 1
ATOM 1233 C CA . ALA A 1 156 ? -3.738 -0.682 -3.864 1.00 94.44 156 ALA A CA 1
ATOM 1234 C C . ALA A 1 156 ? -5.095 -0.986 -3.209 1.00 94.44 156 ALA A C 1
ATOM 1236 O O . ALA A 1 156 ? -5.481 -0.302 -2.260 1.00 94.44 156 ALA A O 1
ATOM 1237 N N . ARG A 1 157 ? -5.794 -2.047 -3.642 1.00 95.69 157 ARG A N 1
ATOM 1238 C CA . ARG A 1 157 ? -7.060 -2.473 -3.018 1.00 95.69 157 ARG A CA 1
ATOM 1239 C C . ARG A 1 157 ? -6.878 -2.914 -1.568 1.00 95.69 157 ARG A C 1
ATOM 1241 O O . ARG A 1 157 ? -7.666 -2.509 -0.716 1.00 95.69 157 ARG A O 1
ATOM 1248 N N . TRP A 1 158 ? -5.845 -3.704 -1.270 1.00 95.31 158 TRP A N 1
ATOM 1249 C CA . TRP A 1 158 ? -5.573 -4.153 0.100 1.00 95.31 158 TRP A CA 1
ATOM 1250 C C . TRP A 1 158 ? -5.176 -2.996 1.022 1.00 95.31 158 TRP A C 1
ATOM 1252 O O . TRP A 1 158 ? -5.713 -2.887 2.123 1.00 95.31 158 TRP A O 1
ATOM 1262 N N . VAL A 1 159 ? -4.309 -2.091 0.557 1.00 95.00 159 VAL A N 1
ATOM 1263 C CA . VAL A 1 159 ? -3.925 -0.883 1.308 1.00 95.00 159 VAL A CA 1
ATOM 1264 C C . VAL A 1 159 ? -5.124 0.049 1.505 1.00 95.00 159 VAL A C 1
ATOM 1266 O O . VAL A 1 159 ? -5.322 0.587 2.594 1.00 95.00 159 VAL A O 1
ATOM 1269 N N . GLY A 1 160 ? -5.968 0.212 0.484 1.00 94.88 160 GLY A N 1
ATOM 1270 C CA . GLY A 1 160 ? -7.212 0.975 0.581 1.00 94.88 160 GLY A CA 1
ATOM 1271 C C . GLY A 1 160 ? -8.166 0.400 1.629 1.00 94.88 160 GLY A C 1
ATOM 1272 O O . GLY A 1 160 ? -8.659 1.138 2.481 1.00 94.88 160 GLY A O 1
ATOM 1273 N N . ALA A 1 161 ? -8.370 -0.919 1.622 1.00 96.00 161 ALA A N 1
ATOM 1274 C CA . ALA A 1 161 ? -9.183 -1.607 2.621 1.00 96.00 161 ALA A CA 1
ATOM 1275 C C . ALA A 1 161 ? -8.596 -1.481 4.037 1.00 96.00 161 ALA A C 1
ATOM 1277 O O . ALA A 1 161 ? -9.342 -1.233 4.982 1.00 96.00 161 ALA A O 1
ATOM 1278 N N . ALA A 1 162 ? -7.271 -1.595 4.194 1.00 95.62 162 ALA A N 1
ATOM 1279 C CA . ALA A 1 162 ? -6.602 -1.405 5.482 1.00 95.62 162 ALA A CA 1
ATOM 1280 C C . ALA A 1 162 ? -6.838 0.006 6.043 1.00 95.62 162 ALA A C 1
ATOM 1282 O O . ALA A 1 162 ? -7.091 0.173 7.234 1.00 95.62 162 ALA A O 1
ATOM 1283 N N . ASN A 1 163 ? -6.831 1.022 5.179 1.00 95.44 163 ASN A N 1
ATOM 1284 C CA . ASN A 1 163 ? -7.114 2.396 5.581 1.00 95.44 163 ASN A CA 1
ATOM 1285 C C . ASN A 1 163 ? -8.575 2.586 6.037 1.00 95.44 163 ASN A C 1
ATOM 1287 O O . ASN A 1 163 ? -8.834 3.298 7.002 1.00 95.44 163 ASN A O 1
ATOM 1291 N N . ILE A 1 164 ? -9.535 1.915 5.389 1.00 96.38 164 ILE A N 1
ATOM 1292 C CA . ILE A 1 164 ? -10.941 1.907 5.833 1.00 96.38 164 ILE A CA 1
ATOM 1293 C C . ILE A 1 164 ? -11.076 1.224 7.201 1.00 96.38 164 ILE A C 1
ATOM 1295 O O . ILE A 1 164 ? -11.806 1.717 8.066 1.00 96.38 164 ILE A O 1
ATOM 1299 N N . ALA A 1 165 ? -10.358 0.117 7.419 1.00 95.62 165 ALA A N 1
ATOM 1300 C CA . ALA A 1 165 ? -10.329 -0.560 8.712 1.00 95.62 165 ALA A CA 1
ATOM 1301 C C . ALA A 1 165 ? -9.780 0.362 9.815 1.00 95.62 165 ALA A C 1
ATOM 1303 O O . ALA A 1 165 ? -10.409 0.464 10.865 1.00 95.62 165 ALA A O 1
ATOM 1304 N N . LEU A 1 166 ? -8.707 1.119 9.543 1.00 95.56 166 LEU A N 1
ATOM 1305 C CA . LEU A 1 166 ? -8.161 2.111 10.479 1.00 95.56 166 LEU A CA 1
ATOM 1306 C C . LEU A 1 166 ? -9.174 3.211 10.829 1.00 95.56 166 LEU A C 1
ATOM 1308 O O . LEU A 1 166 ? -9.308 3.590 11.992 1.00 95.56 166 LEU A O 1
ATOM 1312 N N . TYR A 1 167 ? -9.898 3.744 9.841 1.00 96.44 167 TYR A N 1
ATOM 1313 C CA . TYR A 1 167 ? -10.934 4.749 10.107 1.00 96.44 167 TYR A CA 1
ATOM 1314 C C . TYR A 1 167 ? -12.076 4.185 10.946 1.00 96.44 167 TYR A C 1
ATOM 1316 O O . TYR A 1 167 ? -12.573 4.861 11.845 1.00 96.44 167 TYR A O 1
ATOM 1324 N N . THR A 1 168 ? -12.458 2.937 10.684 1.00 96.31 168 THR A N 1
ATOM 1325 C CA . THR A 1 168 ? -13.486 2.238 11.458 1.00 96.31 168 THR A CA 1
ATOM 1326 C C . THR A 1 168 ? -13.027 2.041 12.901 1.00 96.31 168 THR A C 1
ATOM 1328 O O . THR A 1 168 ? -13.750 2.402 13.822 1.00 96.31 168 THR A O 1
ATOM 1331 N N . GLU A 1 169 ? -11.804 1.551 13.107 1.00 94.88 169 GLU A N 1
ATOM 1332 C CA . GLU A 1 169 ? -11.172 1.431 14.424 1.00 94.88 169 GLU A CA 1
ATOM 1333 C C . GLU A 1 169 ? -11.173 2.773 15.169 1.00 94.88 169 GLU A C 1
ATOM 1335 O O . GLU A 1 169 ? -11.677 2.865 16.287 1.00 94.88 169 GLU A O 1
ATOM 1340 N N . SER A 1 170 ? -10.691 3.835 14.521 1.00 94.50 170 SER A N 1
ATOM 1341 C CA . SER A 1 170 ? -10.595 5.176 15.111 1.00 94.50 170 SER A CA 1
ATOM 1342 C C . SER A 1 170 ? -11.964 5.739 15.511 1.00 94.50 170 SER A C 1
ATOM 1344 O O . SER A 1 170 ? -12.105 6.367 16.563 1.00 94.50 170 SER A O 1
ATOM 1346 N N . LEU A 1 171 ? -12.995 5.493 14.697 1.00 96.19 171 LEU A N 1
ATOM 1347 C CA . LEU A 1 171 ? -14.369 5.892 14.994 1.00 96.19 171 LEU A CA 1
ATOM 1348 C C . LEU A 1 171 ? -14.921 5.131 16.206 1.00 96.19 171 LEU A C 1
ATOM 1350 O O . LEU A 1 171 ? -15.482 5.746 17.111 1.00 96.19 171 LEU A O 1
ATOM 1354 N N . LEU A 1 172 ? -14.737 3.809 16.245 1.00 95.50 172 LEU A N 1
ATOM 1355 C CA . LEU A 1 172 ? -15.199 2.963 17.349 1.00 95.50 172 LEU A CA 1
ATOM 1356 C C . LEU A 1 172 ? -14.525 3.351 18.669 1.00 95.50 172 LEU A C 1
ATOM 1358 O O . LEU A 1 172 ? -15.207 3.476 19.687 1.00 95.50 172 LEU A O 1
ATOM 1362 N N . LEU A 1 173 ? -13.216 3.616 18.645 1.00 93.94 173 LEU A N 1
ATOM 1363 C CA . LEU A 1 173 ? -12.480 4.106 19.812 1.00 93.94 173 LEU A CA 1
ATOM 1364 C C . LEU A 1 173 ? -12.992 5.471 20.284 1.00 93.94 173 LEU A C 1
ATOM 1366 O O . LEU A 1 173 ? -13.148 5.687 21.484 1.00 93.94 173 LEU A O 1
ATOM 1370 N N . SER A 1 174 ? -13.304 6.374 19.353 1.00 93.69 174 SER A N 1
ATOM 1371 C CA . SER A 1 174 ? -13.862 7.691 19.682 1.00 93.69 174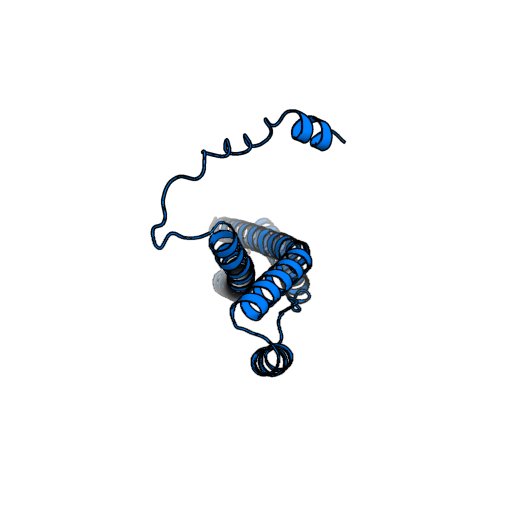 SER A CA 1
ATOM 1372 C C . SER A 1 174 ? -15.232 7.572 20.359 1.00 93.69 174 SER A C 1
ATOM 1374 O O . SER A 1 174 ? -15.492 8.245 21.355 1.00 93.69 174 SER A O 1
ATOM 1376 N N . ILE A 1 175 ? -16.094 6.674 19.869 1.00 94.12 175 ILE A N 1
ATOM 1377 C CA . ILE A 1 175 ? -17.399 6.397 20.485 1.00 94.12 175 ILE A CA 1
ATOM 1378 C C . ILE A 1 175 ? -17.220 5.784 21.881 1.00 94.12 175 ILE A C 1
ATOM 1380 O O . ILE A 1 175 ? -17.863 6.235 22.828 1.00 94.12 175 ILE A O 1
ATOM 1384 N N . ALA A 1 176 ? -16.324 4.803 22.035 1.00 91.56 176 ALA A N 1
ATOM 1385 C CA . ALA A 1 176 ? -16.022 4.196 23.332 1.00 91.56 176 ALA A CA 1
ATOM 1386 C C . ALA A 1 176 ? -15.541 5.234 24.357 1.00 91.56 176 ALA A C 1
ATOM 1388 O O . ALA A 1 176 ? -15.993 5.226 25.504 1.00 91.56 176 ALA A O 1
ATOM 1389 N N . ALA A 1 177 ? -14.669 6.153 23.938 1.00 90.81 177 ALA A N 1
ATOM 1390 C CA . ALA A 1 177 ? -14.176 7.224 24.793 1.00 90.81 177 ALA A CA 1
ATOM 1391 C C . ALA A 1 177 ? -15.308 8.152 25.257 1.00 90.81 177 ALA A C 1
ATOM 1393 O O . ALA A 1 177 ? -15.427 8.410 26.452 1.00 90.81 177 ALA A O 1
ATOM 1394 N N . ILE A 1 178 ? -16.185 8.590 24.345 1.00 91.62 178 ILE A N 1
ATOM 1395 C CA . ILE A 1 178 ? -17.345 9.431 24.687 1.00 91.62 178 ILE A CA 1
ATOM 1396 C C . ILE A 1 178 ? -18.264 8.712 25.678 1.00 91.62 178 ILE A C 1
ATOM 1398 O O . ILE A 1 178 ? -18.635 9.287 26.697 1.00 91.62 178 ILE A O 1
ATOM 1402 N N . LEU A 1 179 ? -18.597 7.446 25.414 1.00 90.25 179 LEU A N 1
ATOM 1403 C CA . LEU A 1 179 ? -19.471 6.657 26.283 1.00 90.25 179 LEU A CA 1
ATOM 1404 C C . LEU A 1 179 ? -18.884 6.427 27.676 1.00 90.25 179 LEU A C 1
ATOM 1406 O O . LEU A 1 179 ? -19.645 6.253 28.614 1.00 90.25 179 LEU A O 1
ATOM 1410 N N . THR A 1 180 ? -17.559 6.415 27.814 1.00 87.56 180 THR A N 1
ATOM 1411 C CA . THR A 1 180 ? -16.891 6.263 29.117 1.00 87.56 180 THR A CA 1
ATOM 1412 C C . THR A 1 180 ? -16.919 7.559 29.937 1.00 87.56 180 THR A C 1
ATOM 1414 O O . THR A 1 180 ? -16.822 7.526 31.163 1.00 87.56 180 THR A O 1
ATOM 1417 N N . LEU A 1 181 ? -17.033 8.713 29.270 1.00 84.81 181 LEU A N 1
ATOM 1418 C CA . LEU A 1 181 ? -17.088 10.026 29.918 1.00 84.81 181 LEU A CA 1
ATOM 1419 C C . LEU A 1 181 ? -18.500 10.423 30.374 1.00 84.81 181 LEU A C 1
ATOM 1421 O O . LEU A 1 181 ? -18.617 11.218 31.311 1.00 84.81 181 LEU A O 1
ATOM 1425 N N . LEU A 1 182 ? -19.535 9.895 29.713 1.00 83.44 182 LEU A N 1
ATOM 1426 C CA . LEU A 1 182 ? -20.945 10.084 30.073 1.00 83.44 182 LEU A CA 1
ATOM 1427 C C . LEU A 1 182 ? -21.300 9.293 31.340 1.00 83.44 182 LEU A C 1
ATOM 1429 O O . LEU A 1 182 ? -21.896 9.912 32.251 1.00 83.44 182 LEU A O 1
#

Radius of gyration: 25.88 Å; Cα contacts (8 Å, |Δi|>4): 135; chains: 1; bounding box: 52×31×82 Å